Protein AF-H3GSK9-F1 (afdb_monomer_lite)

Radius of gyration: 21.29 Å; chains: 1; bounding box: 67×56×54 Å

Organism: Phytophthora ramorum (NCBI:txid164328)

Secondary structure (DSSP, 8-state):
-HHHHTTHHHHHHHHHHHHHHHHHHHS-GGGGTTTHHHHHHHHHHHHHTT--TT-GGG--HHHHHHHHTTTT-TTS--SSTTT--SS-TT----PPPHHHHHHHHHHHHHHHHHHSHHHHHHHHHHHHHTGGGGG-HHHHHHHHHHHHHHHHHHHHHHTGGGSTT-SHHHHHHHHHHHHHH-GGGGGGHHHHHHHHH--SPTTHHHHHHHHHHHHHHHHTS-S-TTSSSSS----

Foldseek 3Di:
DVLLVVQVVLLVLLLLVVLLLVLLVLDDLVVCVVVNVVLVCLVVVLVVVPDDDPPPVPDALCRVLSVVVPPPDPPDDPDPPQQDDPDDDDDDRDDDDPLVVLLNVLSSQLSCVCSDPVNVVVVLVLLLVQLVLLVPPVSLSVSSSVVSVVSQVCSLVPRQCPGPQNGSVSSSVSSLVCLVVDPSNVVCVVVSVCSVVDSDRRSSVSSSVNSVVSNCVVVVPPDPPPPPPPDDDDD

Sequence (235 aa):
MRWEHNNLASVSVSRNLALAYSFLRWTPLSVYASIVDEVVHLAHRSLLESHPPNEISRLNCFSKFLLDQTGENAGATVSSLFVYGENAPGGAPSTLPRELETLLRVLAEATLWLFSTETRQWMRAFFRQYVGSVLDKQALRACFVLFVRELQDRLNTHVFARSELRSLDNVAEEVIAAVYSNEYFHARRPRVREILRGQSFAGWNAFVAQMRKAYINASMCPVGARRRRGRLEEW

pLDDT: mean 70.62, std 22.6, range [30.41, 95.69]

Structure (mmCIF, N/CA/C/O backbone):
da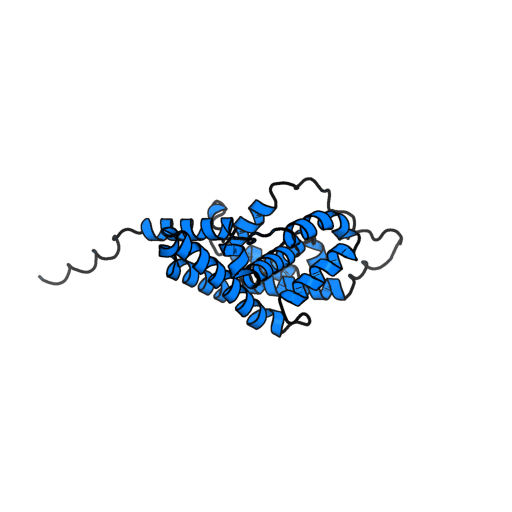ta_AF-H3GSK9-F1
#
_entry.id   AF-H3GSK9-F1
#
loop_
_atom_site.group_PDB
_atom_site.id
_atom_site.type_symbol
_atom_site.label_atom_id
_atom_site.label_alt_id
_atom_site.label_comp_id
_atom_site.label_asym_id
_atom_site.label_entity_id
_atom_site.label_seq_id
_atom_site.pdbx_PDB_ins_code
_atom_site.Cartn_x
_atom_site.Cartn_y
_atom_site.Cartn_z
_atom_site.occupancy
_atom_site.B_iso_or_equiv
_atom_site.auth_seq_id
_atom_site.auth_comp_id
_atom_site.auth_asym_id
_atom_site.auth_atom_id
_atom_site.pdbx_PDB_model_num
ATOM 1 N N . MET A 1 1 ? 3.609 -12.097 17.678 1.00 56.22 1 MET A N 1
ATOM 2 C CA . MET A 1 1 ? 3.652 -13.571 17.631 1.00 56.22 1 MET A CA 1
ATOM 3 C C . MET A 1 1 ? 2.284 -14.196 17.341 1.00 56.22 1 MET A C 1
ATOM 5 O O . MET A 1 1 ? 1.992 -14.280 16.162 1.00 56.22 1 MET A O 1
ATOM 9 N N . ARG A 1 2 ? 1.386 -14.565 18.283 1.00 71.31 2 ARG A N 1
ATOM 10 C CA . ARG A 1 2 ? 0.132 -15.297 17.912 1.00 71.31 2 ARG A CA 1
ATOM 11 C C . ARG A 1 2 ? -0.808 -14.576 16.923 1.00 71.31 2 ARG A C 1
ATOM 13 O O . ARG A 1 2 ? -1.438 -15.224 16.103 1.00 71.31 2 ARG A O 1
ATOM 20 N N . TRP A 1 3 ? -0.902 -13.246 16.971 1.00 82.19 3 TRP A N 1
ATOM 21 C CA . TRP A 1 3 ? -1.825 -12.492 16.105 1.00 82.19 3 TRP A CA 1
ATOM 22 C C . TRP A 1 3 ? -1.436 -12.504 14.616 1.00 82.19 3 TRP A C 1
ATOM 24 O O . TRP A 1 3 ? -2.312 -12.680 13.774 1.00 82.19 3 TRP A O 1
ATOM 34 N N . GLU A 1 4 ? -0.147 -12.363 14.291 1.00 83.44 4 GLU A N 1
ATOM 35 C CA . GLU A 1 4 ? 0.346 -12.443 12.903 1.00 83.44 4 GLU A CA 1
ATOM 36 C C . GLU A 1 4 ? 0.155 -13.852 12.334 1.00 83.44 4 GLU A C 1
ATOM 38 O O . GLU A 1 4 ? -0.319 -14.008 11.213 1.00 83.44 4 GLU A O 1
ATOM 43 N N . HIS A 1 5 ? 0.418 -14.876 13.153 1.00 82.62 5 HIS A N 1
ATOM 44 C CA . HIS A 1 5 ? 0.218 -16.281 12.787 1.00 82.62 5 HIS A CA 1
ATOM 45 C C . HIS A 1 5 ? -1.253 -16.613 12.498 1.00 82.62 5 HIS A C 1
ATOM 47 O O . HIS A 1 5 ? -1.539 -17.437 11.640 1.00 82.62 5 HIS A O 1
ATOM 53 N N . ASN A 1 6 ? -2.197 -15.936 13.155 1.00 86.25 6 ASN A N 1
ATOM 54 C CA . ASN A 1 6 ? -3.627 -16.114 12.891 1.00 86.25 6 ASN A CA 1
ATOM 55 C C . ASN A 1 6 ? -4.122 -15.315 11.668 1.00 86.25 6 ASN A C 1
ATOM 57 O O . ASN A 1 6 ? -5.282 -15.442 11.289 1.00 86.25 6 ASN A O 1
ATOM 61 N N . ASN A 1 7 ? -3.282 -14.463 11.069 1.00 88.38 7 ASN A N 1
ATOM 62 C CA . ASN A 1 7 ? -3.656 -13.554 9.982 1.00 88.38 7 ASN A CA 1
ATOM 63 C C . ASN A 1 7 ? -2.638 -13.578 8.830 1.00 88.38 7 ASN A C 1
ATOM 65 O O . ASN A 1 7 ? -2.391 -12.546 8.204 1.00 88.38 7 ASN A O 1
ATOM 69 N N . LEU A 1 8 ? -2.068 -14.751 8.532 1.00 89.12 8 LEU A N 1
ATOM 70 C CA . LEU A 1 8 ? -1.008 -14.919 7.527 1.00 89.12 8 LEU A CA 1
ATOM 71 C C 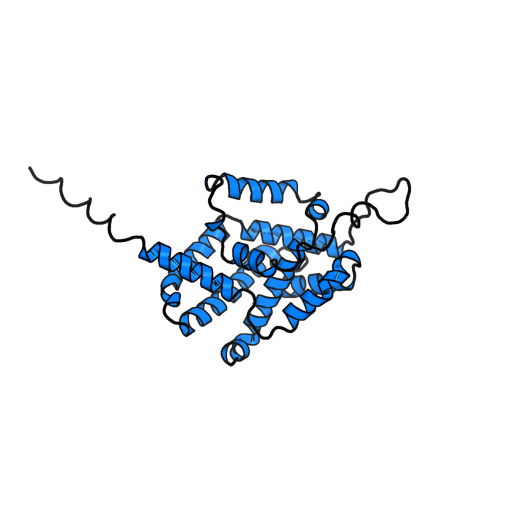. LEU A 1 8 ? -1.368 -14.331 6.157 1.00 89.12 8 LEU A C 1
ATOM 73 O O . LEU A 1 8 ? -0.524 -13.687 5.541 1.00 89.12 8 LEU A O 1
ATOM 77 N N . ALA A 1 9 ? -2.622 -14.474 5.718 1.00 89.88 9 ALA A N 1
ATOM 78 C CA . ALA A 1 9 ? -3.091 -13.872 4.471 1.00 89.88 9 ALA A CA 1
ATOM 79 C C . ALA A 1 9 ? -2.902 -12.346 4.478 1.00 89.88 9 ALA A C 1
ATOM 81 O O . ALA A 1 9 ? -2.262 -11.788 3.597 1.00 89.88 9 ALA A O 1
ATOM 82 N N . SER A 1 10 ? -3.358 -11.662 5.528 1.00 91.31 10 SER A N 1
ATOM 83 C CA . SER A 1 10 ? -3.204 -10.207 5.644 1.00 91.31 10 SER A CA 1
ATOM 84 C C . SER A 1 10 ? -1.754 -9.776 5.860 1.00 91.31 10 SER A C 1
ATOM 86 O O . SER A 1 10 ? -1.377 -8.685 5.436 1.00 91.31 10 SER A O 1
ATOM 88 N N . VAL A 1 11 ? -0.928 -10.618 6.490 1.00 90.31 11 VAL A N 1
ATOM 89 C CA . VAL A 1 11 ? 0.521 -10.386 6.555 1.00 90.31 11 VAL A CA 1
ATOM 90 C C . VAL A 1 11 ? 1.104 -10.392 5.139 1.00 90.31 11 VAL A C 1
ATOM 92 O O . VAL A 1 11 ? 1.793 -9.438 4.781 1.00 90.31 11 VAL A O 1
ATOM 95 N N . SER A 1 12 ? 0.766 -11.387 4.312 1.00 91.62 12 SER A N 1
ATOM 96 C CA . SER A 1 12 ? 1.197 -11.463 2.907 1.00 91.62 12 SER A CA 1
ATOM 97 C C . SER A 1 12 ? 0.786 -10.222 2.118 1.00 91.62 12 SER A C 1
ATOM 99 O O . SER A 1 12 ? 1.621 -9.577 1.494 1.00 91.62 12 SER A O 1
ATOM 101 N N . VAL A 1 13 ? -0.473 -9.805 2.246 1.00 92.56 13 VAL A N 1
ATOM 102 C CA . VAL A 1 13 ? -0.994 -8.602 1.582 1.00 92.56 13 VAL A CA 1
ATOM 103 C C . VAL A 1 13 ? -0.214 -7.356 1.995 1.00 92.56 13 VAL A C 1
ATOM 105 O O . VAL A 1 13 ? 0.189 -6.560 1.147 1.00 92.56 13 VAL A O 1
ATOM 108 N N . SER A 1 14 ? 0.066 -7.198 3.292 1.00 91.19 14 SER A N 1
ATOM 109 C CA . SER A 1 14 ? 0.862 -6.066 3.776 1.00 91.19 14 SER A CA 1
ATOM 110 C C . SER A 1 14 ? 2.285 -6.061 3.202 1.00 91.19 14 SER A C 1
ATOM 112 O O . SER A 1 14 ? 2.814 -4.992 2.896 1.00 91.19 14 SER A O 1
ATOM 114 N N . ARG A 1 15 ? 2.892 -7.239 2.992 1.00 92.00 15 ARG A N 1
ATOM 115 C CA . ARG A 1 15 ? 4.210 -7.370 2.354 1.00 92.00 15 ARG A CA 1
ATOM 116 C C . ARG A 1 15 ? 4.153 -7.032 0.870 1.00 92.00 15 ARG A C 1
ATOM 118 O O . ARG A 1 15 ? 5.016 -6.297 0.406 1.00 92.00 15 ARG A O 1
ATOM 125 N N . ASN A 1 16 ? 3.127 -7.485 0.155 1.00 93.81 16 ASN A N 1
ATOM 126 C CA . ASN A 1 16 ? 2.957 -7.196 -1.270 1.00 93.81 16 ASN A CA 1
ATOM 127 C C . ASN A 1 16 ? 2.775 -5.689 -1.508 1.00 93.81 16 ASN A C 1
ATOM 129 O O . ASN A 1 16 ? 3.440 -5.112 -2.368 1.00 93.81 16 ASN A O 1
ATOM 133 N N . LEU A 1 17 ? 1.991 -5.014 -0.656 1.00 89.69 17 LEU A N 1
ATOM 134 C CA . LEU A 1 17 ? 1.906 -3.548 -0.640 1.00 89.69 17 LEU A CA 1
ATOM 135 C C . LEU A 1 17 ? 3.269 -2.890 -0.368 1.00 89.69 17 LEU A C 1
ATOM 137 O O . LEU A 1 17 ? 3.620 -1.897 -1.007 1.00 89.69 17 LEU A O 1
ATOM 141 N N . ALA A 1 18 ? 4.051 -3.432 0.571 1.00 87.75 18 ALA A N 1
ATOM 142 C CA . ALA A 1 18 ? 5.373 -2.904 0.898 1.00 87.75 18 ALA A CA 1
ATOM 143 C C . ALA A 1 18 ? 6.389 -3.092 -0.242 1.00 87.75 18 ALA A C 1
ATOM 145 O O . ALA A 1 18 ? 7.200 -2.193 -0.472 1.00 87.75 18 ALA A O 1
ATOM 146 N N . LEU A 1 19 ? 6.338 -4.215 -0.967 1.00 90.56 19 LEU A N 1
ATOM 147 C CA . LEU A 1 19 ? 7.172 -4.479 -2.143 1.00 90.56 19 LEU A CA 1
ATOM 148 C C . LEU A 1 19 ? 6.853 -3.507 -3.278 1.00 90.56 19 LEU A C 1
ATOM 150 O O . LEU A 1 19 ? 7.752 -2.792 -3.719 1.00 90.56 19 LEU A O 1
ATOM 154 N N . ALA A 1 20 ? 5.579 -3.423 -3.677 1.00 87.69 20 ALA A N 1
ATOM 155 C CA . ALA A 1 20 ? 5.102 -2.506 -4.712 1.00 87.69 20 ALA A CA 1
ATOM 156 C C . ALA A 1 20 ? 5.547 -1.064 -4.436 1.00 87.69 20 ALA A C 1
ATOM 158 O O . ALA A 1 20 ? 6.083 -0.373 -5.303 1.00 87.69 20 ALA A O 1
ATOM 159 N N . TYR A 1 21 ? 5.409 -0.626 -3.185 1.00 76.56 21 TYR A N 1
ATOM 160 C CA . TYR A 1 21 ? 5.832 0.709 -2.807 1.00 76.56 21 TYR A CA 1
ATOM 161 C C . TYR A 1 21 ? 7.354 0.900 -2.788 1.00 76.56 21 TYR A C 1
ATOM 163 O O . TYR A 1 21 ? 7.867 1.925 -3.242 1.00 76.56 21 TYR A O 1
ATOM 171 N N . SER A 1 22 ? 8.096 -0.054 -2.224 1.00 82.06 22 SER A N 1
ATOM 172 C CA . SER A 1 22 ? 9.556 0.055 -2.155 1.00 82.06 22 SER A CA 1
ATOM 173 C C . SER A 1 22 ? 10.151 0.136 -3.559 1.00 82.06 22 SER A C 1
ATOM 175 O O . SER A 1 22 ? 11.050 0.939 -3.799 1.00 82.06 22 SER A O 1
ATOM 177 N N . PHE A 1 23 ? 9.577 -0.615 -4.500 1.00 83.69 23 PHE A N 1
ATOM 178 C CA . PHE A 1 23 ? 9.946 -0.584 -5.908 1.00 83.69 23 PHE A CA 1
ATOM 179 C C . PHE A 1 23 ? 9.682 0.771 -6.578 1.00 83.69 23 PHE A C 1
ATOM 181 O O . PHE A 1 23 ? 10.574 1.304 -7.244 1.00 83.69 23 PHE A O 1
ATOM 188 N N . LEU A 1 24 ? 8.513 1.379 -6.328 1.00 75.50 24 LEU A N 1
ATOM 189 C CA . LEU A 1 24 ? 8.196 2.733 -6.801 1.00 75.50 24 LEU A CA 1
ATOM 190 C C . LEU A 1 24 ? 9.281 3.748 -6.411 1.00 75.50 24 LEU A C 1
ATOM 192 O O . LEU A 1 24 ? 9.636 4.611 -7.210 1.00 75.50 24 LEU A O 1
ATOM 196 N N . ARG A 1 25 ? 9.833 3.625 -5.196 1.00 69.38 25 ARG A N 1
ATOM 197 C CA . ARG A 1 25 ? 10.896 4.504 -4.685 1.00 69.38 25 ARG A CA 1
ATOM 198 C C . A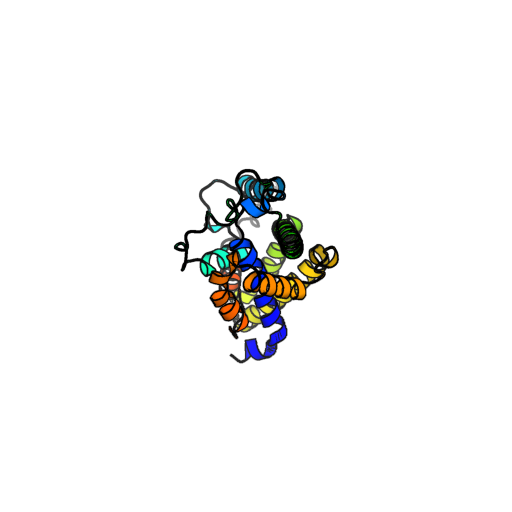RG A 1 25 ? 12.288 4.211 -5.223 1.00 69.38 25 ARG A C 1
ATOM 200 O O . ARG A 1 25 ? 13.116 5.116 -5.255 1.00 69.38 25 ARG A O 1
ATOM 207 N N . TRP A 1 26 ? 12.587 2.960 -5.554 1.00 74.00 26 TRP A N 1
ATOM 208 C CA . TRP A 1 26 ? 13.889 2.606 -6.124 1.00 74.00 26 TRP A CA 1
ATOM 209 C C . TRP A 1 26 ? 14.006 3.026 -7.580 1.00 74.00 26 TRP A C 1
ATOM 211 O O . TRP A 1 26 ? 15.120 3.204 -8.059 1.00 74.00 26 TRP A O 1
ATOM 221 N N . THR A 1 27 ? 12.877 3.179 -8.264 1.00 66.00 27 THR A N 1
ATOM 222 C CA . THR A 1 27 ? 12.852 3.600 -9.658 1.00 66.00 27 THR A CA 1
ATOM 223 C C . THR A 1 27 ? 13.004 5.126 -9.743 1.00 66.00 27 THR A C 1
ATOM 225 O O . THR A 1 27 ? 12.223 5.844 -9.113 1.00 66.00 27 THR A O 1
ATOM 228 N N . PRO A 1 28 ? 13.981 5.661 -10.499 1.00 58.41 28 PRO A N 1
ATOM 229 C CA . PRO A 1 28 ? 14.153 7.101 -10.668 1.00 58.41 28 PRO A CA 1
ATOM 230 C C . PRO A 1 28 ? 12.938 7.729 -11.340 1.00 58.41 28 PRO A C 1
ATOM 232 O O . PRO A 1 28 ? 12.427 7.178 -12.311 1.00 58.41 28 PRO A O 1
ATOM 235 N N . LEU A 1 29 ? 12.548 8.931 -10.905 1.00 51.53 29 LEU A N 1
ATOM 236 C CA . LEU A 1 29 ? 11.483 9.716 -11.546 1.00 51.53 29 LEU A CA 1
ATOM 237 C C . LEU A 1 29 ? 11.730 9.917 -13.052 1.00 51.53 29 LEU A C 1
ATOM 239 O O . LEU A 1 29 ? 10.783 9.919 -13.820 1.00 51.53 29 LEU A O 1
ATOM 243 N N . SER A 1 30 ? 12.987 9.991 -13.499 1.00 42.84 30 SER A N 1
ATOM 244 C CA . SER A 1 30 ? 13.345 10.097 -14.922 1.00 42.84 30 SER A CA 1
ATOM 245 C C . SER A 1 30 ? 12.972 8.871 -15.766 1.00 42.84 30 SER A C 1
ATOM 247 O O . SER A 1 30 ? 12.789 9.001 -16.968 1.00 42.84 30 SER A O 1
ATOM 249 N N . VAL A 1 31 ? 12.807 7.693 -15.163 1.00 50.12 31 VAL A N 1
ATOM 250 C CA . VAL A 1 31 ? 12.324 6.481 -15.853 1.00 50.12 31 VAL A CA 1
ATOM 251 C C . VAL A 1 31 ? 10.811 6.537 -16.052 1.00 50.12 31 VAL A C 1
ATOM 253 O O . VAL A 1 31 ? 10.279 5.998 -17.016 1.00 50.12 31 VAL A O 1
ATOM 256 N N . TYR A 1 32 ? 10.120 7.274 -15.184 1.00 46.78 32 TYR A N 1
ATOM 257 C CA . TYR A 1 32 ? 8.724 7.621 -15.379 1.00 46.78 32 TYR A CA 1
ATOM 258 C C . TYR A 1 32 ? 8.562 8.776 -16.377 1.00 46.78 32 TYR A C 1
ATOM 260 O O . TYR A 1 32 ? 7.434 9.188 -16.565 1.00 46.78 32 TYR A O 1
ATOM 268 N N . ALA A 1 33 ? 9.612 9.335 -17.007 1.00 40.47 33 ALA A N 1
ATOM 269 C CA . ALA A 1 33 ? 9.534 10.582 -17.790 1.00 40.47 33 ALA A CA 1
ATOM 270 C C . ALA A 1 33 ? 8.460 10.593 -18.898 1.00 40.47 33 ALA A C 1
ATOM 272 O O . ALA A 1 33 ? 7.910 11.648 -19.186 1.00 40.47 33 ALA A O 1
ATOM 273 N N . SER A 1 34 ? 8.095 9.439 -19.467 1.00 42.94 34 SER A N 1
ATOM 274 C CA . SER A 1 34 ? 6.973 9.329 -20.419 1.00 42.94 34 SER A CA 1
ATOM 275 C C . SER A 1 34 ? 5.575 9.364 -19.765 1.00 42.94 34 SER A C 1
ATOM 277 O O . SER A 1 34 ? 4.577 9.514 -20.460 1.00 42.94 34 SER A O 1
ATOM 279 N N . ILE A 1 35 ? 5.509 9.229 -18.437 1.00 44.66 35 ILE A N 1
ATOM 280 C CA . ILE A 1 35 ? 4.331 9.140 -17.546 1.00 44.66 35 ILE A CA 1
ATOM 281 C C . ILE A 1 35 ? 4.345 10.287 -16.483 1.00 44.66 35 ILE A C 1
ATOM 283 O O . ILE A 1 35 ? 3.384 10.497 -15.743 1.00 44.66 35 ILE A O 1
ATOM 287 N N . VAL A 1 36 ? 5.444 11.052 -16.387 1.00 45.06 36 VAL A N 1
ATOM 288 C CA . VAL A 1 36 ? 5.794 11.986 -15.291 1.00 45.06 36 VAL A CA 1
ATOM 289 C C . VAL A 1 36 ? 5.015 13.273 -15.296 1.00 45.06 36 VAL A C 1
ATOM 291 O O . VAL A 1 36 ? 4.729 13.767 -14.205 1.00 45.06 36 VAL A O 1
ATOM 294 N N . ASP A 1 37 ? 4.660 13.804 -16.463 1.00 41.59 37 ASP A N 1
ATOM 295 C CA . ASP A 1 37 ? 3.952 15.080 -16.505 1.00 41.59 37 ASP A CA 1
ATOM 296 C C . ASP A 1 37 ? 2.643 14.981 -15.712 1.00 41.59 37 ASP A C 1
ATOM 298 O O . ASP A 1 37 ? 2.357 15.842 -14.886 1.00 41.59 37 ASP A O 1
ATOM 302 N N . GLU A 1 38 ? 1.913 13.868 -15.792 1.00 42.72 38 GLU A N 1
ATOM 303 C CA . GLU A 1 38 ? 0.685 13.691 -15.011 1.00 42.72 38 GLU A CA 1
ATOM 304 C C . GLU A 1 38 ? 0.944 13.425 -13.519 1.00 42.72 38 GLU A C 1
ATOM 306 O O . GLU A 1 38 ? 0.294 14.035 -12.668 1.00 42.72 38 GLU A O 1
ATOM 311 N N . VAL A 1 39 ? 1.909 12.568 -13.164 1.00 44.72 39 VAL A N 1
ATOM 312 C CA . VAL A 1 39 ? 2.161 12.182 -11.759 1.00 44.72 39 VAL A CA 1
ATOM 313 C C . VAL A 1 39 ? 2.809 13.315 -10.958 1.00 44.72 39 VAL A C 1
ATOM 315 O O . VAL A 1 39 ? 2.423 13.558 -9.810 1.00 44.72 39 VAL A O 1
ATOM 318 N N . VAL A 1 40 ? 3.759 14.044 -11.550 1.00 46.59 40 VAL A N 1
ATOM 319 C CA . VAL A 1 40 ? 4.407 15.199 -10.916 1.00 46.59 40 VAL A CA 1
ATOM 320 C C . VAL A 1 40 ? 3.440 16.374 -10.845 1.00 46.59 40 VAL A C 1
ATOM 322 O O . VAL A 1 40 ? 3.348 16.983 -9.778 1.00 46.59 40 VAL A O 1
ATOM 325 N N . HIS A 1 41 ? 2.633 16.646 -11.880 1.00 40.28 41 HIS A N 1
ATOM 326 C CA . HIS A 1 41 ? 1.606 17.683 -11.777 1.00 40.28 41 HIS A CA 1
ATOM 327 C C . HIS A 1 41 ? 0.516 17.337 -10.752 1.00 40.28 41 HIS A C 1
ATOM 329 O O . HIS A 1 41 ? 0.114 18.229 -10.010 1.00 40.28 41 HIS A O 1
ATOM 335 N N . LEU A 1 42 ? 0.079 16.079 -10.603 1.00 39.97 42 LEU A N 1
ATOM 336 C CA . LEU A 1 42 ? -0.920 15.690 -9.591 1.00 39.97 42 LEU A CA 1
ATOM 337 C C . LEU A 1 42 ? -0.367 15.659 -8.161 1.00 39.97 42 LEU A C 1
ATOM 339 O O . LEU A 1 42 ? -1.042 16.123 -7.234 1.00 39.97 42 LEU A O 1
ATOM 343 N N . ALA A 1 43 ? 0.859 15.171 -7.957 1.00 44.47 43 ALA A N 1
ATOM 344 C CA . ALA A 1 43 ? 1.513 15.227 -6.652 1.00 44.47 43 ALA A CA 1
ATOM 345 C C . ALA A 1 43 ? 1.759 16.686 -6.238 1.00 44.47 43 ALA A C 1
ATOM 347 O O . ALA A 1 43 ? 1.390 17.075 -5.128 1.00 44.47 43 ALA A O 1
ATOM 348 N N . HIS A 1 44 ? 2.284 17.510 -7.151 1.00 40.47 44 HIS A N 1
ATOM 349 C CA . HIS A 1 44 ? 2.582 18.916 -6.901 1.00 40.47 44 HIS A CA 1
ATOM 350 C C . HIS A 1 44 ? 1.313 19.759 -6.703 1.00 40.47 44 HIS A C 1
ATOM 352 O O . HIS A 1 44 ? 1.264 20.564 -5.772 1.00 40.47 44 HIS A O 1
ATOM 358 N N . ARG A 1 45 ? 0.258 19.523 -7.496 1.00 35.47 45 ARG A N 1
ATOM 359 C CA . ARG A 1 45 ? -1.038 20.208 -7.383 1.00 35.47 45 ARG A CA 1
ATOM 360 C C . ARG A 1 45 ? -1.810 19.793 -6.134 1.00 35.47 45 ARG A C 1
ATOM 362 O O . ARG A 1 45 ? -2.338 20.663 -5.456 1.00 35.47 45 ARG A O 1
ATOM 369 N N . SER A 1 46 ? -1.822 18.512 -5.751 1.00 43.56 46 SER A N 1
ATOM 370 C CA . SER A 1 46 ? -2.508 18.096 -4.514 1.00 43.56 46 SER A CA 1
ATOM 371 C C . SER A 1 46 ? -1.772 18.537 -3.238 1.00 43.56 46 SER A C 1
ATOM 373 O O . SER A 1 46 ? -2.423 18.792 -2.220 1.00 43.56 46 SER A O 1
ATOM 375 N N . LEU A 1 47 ? -0.439 18.679 -3.295 1.00 40.09 47 LEU A N 1
ATOM 376 C CA . LEU A 1 47 ? 0.375 19.267 -2.225 1.00 40.09 47 LEU A CA 1
ATOM 377 C C . LEU A 1 47 ? 0.176 20.789 -2.121 1.00 40.09 47 LEU A C 1
ATOM 379 O O . LEU A 1 47 ? 0.049 21.290 -1.009 1.00 40.09 47 LEU A O 1
ATOM 383 N N . LEU A 1 48 ? 0.088 21.514 -3.244 1.00 35.47 48 LEU A N 1
ATOM 384 C CA . LEU A 1 48 ? -0.086 22.975 -3.260 1.00 35.47 48 LEU A CA 1
ATOM 385 C C . LEU A 1 48 ? -1.528 23.436 -3.007 1.00 35.47 48 LEU A C 1
ATOM 387 O O . LEU A 1 48 ? -1.740 24.389 -2.261 1.00 35.47 48 LEU A O 1
ATOM 391 N N . GLU A 1 49 ? -2.536 22.758 -3.562 1.00 38.69 49 GLU A N 1
ATOM 392 C CA . GLU A 1 49 ? -3.949 23.120 -3.357 1.00 38.69 49 GLU A CA 1
ATOM 393 C C . GLU A 1 49 ? -4.440 22.784 -1.934 1.00 38.69 49 GLU A C 1
ATOM 395 O O . GLU A 1 49 ? -5.573 23.101 -1.574 1.00 38.69 49 GLU A O 1
ATOM 400 N N . SER A 1 50 ? -3.603 22.160 -1.090 1.00 36.88 50 SER A N 1
ATOM 401 C CA . SER A 1 50 ? -3.990 21.746 0.259 1.00 36.88 50 SER A CA 1
ATOM 402 C C . SER A 1 50 ? -3.056 22.173 1.397 1.00 36.88 50 SER A C 1
ATOM 404 O O . SER A 1 50 ? -2.978 21.417 2.363 1.00 36.88 50 SER A O 1
ATOM 406 N N . HIS A 1 51 ? -2.539 23.416 1.376 1.00 34.94 51 HIS A N 1
ATOM 407 C CA . HIS A 1 51 ? -2.117 24.269 2.527 1.00 34.94 51 HIS A CA 1
ATOM 408 C C . HIS A 1 51 ? -0.651 24.774 2.470 1.00 34.94 51 HIS A C 1
ATOM 410 O O . HIS A 1 51 ? 0.189 24.141 1.836 1.00 34.94 51 HIS A O 1
ATOM 416 N N . PRO A 1 52 ? -0.337 25.919 3.126 1.00 36.72 52 PRO A N 1
ATOM 417 C CA . PRO A 1 52 ? 0.980 26.574 3.107 1.00 36.72 52 PRO A CA 1
ATOM 418 C C . PRO A 1 52 ? 2.175 25.684 3.515 1.00 36.72 52 PRO A C 1
ATOM 420 O O . PRO A 1 52 ? 2.006 24.702 4.241 1.00 36.72 52 PRO A O 1
ATOM 423 N N . PRO A 1 53 ? 3.405 26.073 3.115 1.00 37.59 53 PRO A N 1
ATOM 424 C CA . PRO A 1 53 ? 4.604 25.223 3.024 1.00 37.59 53 PRO A CA 1
ATOM 425 C C . PRO A 1 53 ? 5.202 24.685 4.341 1.00 37.59 53 PRO A C 1
ATOM 427 O O . PRO A 1 53 ? 6.270 24.083 4.309 1.00 37.59 53 PRO A O 1
ATOM 430 N N . ASN A 1 54 ? 4.542 24.846 5.493 1.00 35.69 54 ASN A N 1
ATOM 431 C CA . ASN A 1 54 ? 5.132 24.557 6.810 1.00 35.69 54 ASN A CA 1
ATOM 432 C C . ASN A 1 54 ? 4.593 23.315 7.544 1.00 35.69 54 ASN A C 1
ATOM 434 O O . ASN A 1 54 ? 4.926 23.103 8.707 1.00 35.69 54 ASN A O 1
ATOM 438 N N . GLU A 1 55 ? 3.800 22.449 6.905 1.00 42.25 55 GLU A N 1
ATOM 439 C CA . GLU A 1 55 ? 3.223 21.276 7.584 1.00 42.25 55 GLU A CA 1
ATOM 440 C C . GLU A 1 55 ? 3.520 19.937 6.886 1.00 42.25 55 GLU A C 1
ATOM 442 O O . GLU A 1 55 ? 2.626 19.190 6.486 1.00 42.25 55 GLU A O 1
ATOM 447 N N . ILE A 1 56 ? 4.801 19.544 6.886 1.00 42.44 56 ILE A N 1
ATOM 448 C CA . ILE A 1 56 ? 5.262 18.148 6.675 1.00 42.44 56 ILE A CA 1
ATOM 449 C C . ILE A 1 56 ? 4.546 17.168 7.640 1.00 42.44 56 ILE A C 1
ATOM 451 O O . ILE A 1 56 ? 4.425 15.967 7.390 1.00 42.44 56 ILE A O 1
ATOM 455 N N . SER A 1 57 ? 3.972 17.687 8.729 1.00 39.47 57 SER A N 1
ATOM 456 C CA . SER A 1 57 ? 3.163 16.959 9.704 1.00 39.47 57 SER A CA 1
ATOM 457 C C . SER A 1 57 ? 1.849 16.379 9.150 1.00 39.47 57 SER A C 1
ATOM 459 O O . SER A 1 57 ? 1.239 15.568 9.852 1.00 39.47 57 SER A O 1
ATOM 461 N N . ARG A 1 58 ? 1.390 16.729 7.931 1.00 41.75 58 ARG A N 1
ATOM 462 C CA . ARG A 1 58 ? 0.092 16.307 7.341 1.00 41.75 58 ARG A CA 1
ATOM 463 C C . ARG A 1 58 ? 0.106 15.083 6.417 1.00 41.75 58 ARG A C 1
ATOM 465 O O . ARG A 1 58 ? -0.964 14.678 5.965 1.00 41.75 58 ARG A O 1
ATOM 472 N N . LEU A 1 59 ? 1.257 14.460 6.192 1.00 46.28 59 LEU A N 1
ATOM 473 C CA . LEU A 1 59 ? 1.369 13.219 5.419 1.00 46.28 59 LEU A CA 1
ATOM 474 C C . LEU A 1 59 ? 0.457 12.105 5.988 1.00 46.28 59 LEU A C 1
ATOM 476 O O . LEU A 1 59 ? 0.340 11.954 7.209 1.00 46.28 59 LEU A O 1
ATOM 480 N N . ASN A 1 60 ? -0.215 11.341 5.113 1.00 49.75 60 ASN A N 1
ATOM 481 C CA . ASN A 1 60 ? -1.034 10.189 5.523 1.00 49.75 60 ASN A CA 1
ATOM 482 C C . ASN A 1 60 ? -0.134 9.048 6.087 1.00 49.75 60 ASN A C 1
ATOM 484 O O . ASN A 1 60 ? 1.091 9.128 6.001 1.00 49.75 60 ASN A O 1
ATOM 488 N N . CYS A 1 61 ? -0.690 7.993 6.707 1.00 41.41 61 CYS A N 1
ATOM 489 C CA . CYS A 1 61 ? 0.106 6.967 7.425 1.00 41.41 61 CYS A CA 1
ATOM 490 C C . CYS A 1 61 ? 0.963 6.221 6.469 1.00 41.41 61 CYS A C 1
ATOM 492 O O . CYS A 1 61 ? 2.040 5.827 6.872 1.00 41.41 61 CYS A O 1
ATOM 494 N N . PHE A 1 62 ? 0.485 6.034 5.246 1.00 45.34 62 PHE A N 1
ATOM 495 C CA . PHE A 1 62 ? 1.313 5.499 4.205 1.00 45.34 62 PHE A CA 1
ATOM 496 C C . PHE A 1 62 ? 2.452 6.486 4.030 1.00 45.34 62 PHE A C 1
ATOM 498 O O . PHE A 1 62 ? 3.535 6.201 4.486 1.00 45.34 62 PHE A O 1
ATOM 505 N N . SER A 1 63 ? 2.255 7.708 3.564 1.00 43.56 63 SER A N 1
ATOM 506 C CA . SER A 1 63 ? 3.349 8.663 3.344 1.00 43.56 63 SER A CA 1
ATOM 507 C C . SER A 1 63 ? 4.366 8.787 4.503 1.00 43.56 63 SER A C 1
ATOM 509 O O . SER A 1 63 ? 5.557 8.923 4.240 1.00 43.56 63 SER A O 1
ATOM 511 N N . LYS A 1 64 ? 3.939 8.655 5.769 1.00 43.94 64 LYS A N 1
ATOM 512 C CA . LYS A 1 64 ? 4.831 8.587 6.942 1.00 43.94 64 LYS A CA 1
ATOM 513 C C . LYS A 1 64 ? 5.504 7.212 7.165 1.00 43.94 64 LYS A C 1
ATOM 515 O O . LYS A 1 64 ? 6.707 7.180 7.392 1.00 43.94 64 LYS A O 1
ATOM 520 N N . PHE A 1 65 ? 4.779 6.093 7.019 1.00 44.94 65 PHE A N 1
ATOM 521 C CA . PHE A 1 65 ? 5.317 4.716 6.917 1.00 44.94 65 PHE A CA 1
ATOM 522 C C . PHE A 1 65 ? 6.462 4.654 5.915 1.00 44.94 65 PHE A C 1
ATOM 524 O O . PHE A 1 65 ? 7.493 4.033 6.145 1.00 44.94 65 PHE A O 1
ATOM 531 N N . LEU A 1 66 ? 6.244 5.327 4.795 1.00 41.66 66 LEU A N 1
ATOM 532 C CA . LEU A 1 66 ? 7.096 5.293 3.635 1.00 41.66 66 LEU A CA 1
ATOM 533 C C . LEU A 1 66 ? 8.418 6.024 3.889 1.00 41.66 66 LEU A C 1
ATOM 535 O O . LEU A 1 66 ? 9.452 5.551 3.432 1.00 41.66 66 LEU A O 1
ATOM 539 N N . LEU A 1 67 ? 8.405 7.120 4.657 1.00 43.22 67 LEU A N 1
ATOM 540 C CA . LEU A 1 67 ? 9.605 7.863 5.061 1.00 43.22 67 LEU A CA 1
ATOM 541 C C . LEU A 1 67 ? 10.401 7.154 6.169 1.00 43.22 67 LEU A C 1
ATOM 543 O O . LEU A 1 67 ? 11.627 7.084 6.079 1.00 43.22 67 LEU A O 1
ATOM 547 N N . ASP A 1 68 ? 9.723 6.558 7.154 1.00 43.81 68 ASP A N 1
ATOM 548 C CA . ASP A 1 68 ? 10.385 5.833 8.251 1.00 43.81 68 ASP A CA 1
ATOM 549 C C . ASP A 1 68 ? 11.140 4.587 7.749 1.00 43.81 68 ASP A C 1
ATOM 551 O O . ASP A 1 68 ? 12.212 4.266 8.251 1.00 43.81 68 ASP A O 1
ATOM 555 N N . GLN A 1 69 ? 10.649 3.917 6.698 1.00 43.00 69 GLN A N 1
ATOM 556 C CA . GLN A 1 69 ? 11.326 2.766 6.071 1.00 43.00 69 GLN A CA 1
ATOM 557 C C . GLN A 1 69 ? 12.548 3.144 5.209 1.00 43.00 69 GLN A C 1
ATOM 559 O O . GLN A 1 69 ? 13.154 2.264 4.592 1.00 43.00 69 GLN A O 1
ATOM 564 N N . THR A 1 70 ? 12.893 4.435 5.139 1.00 46.59 70 THR A N 1
ATOM 565 C CA . THR A 1 70 ? 13.983 4.976 4.308 1.00 46.59 70 THR A CA 1
ATOM 566 C C . THR A 1 70 ? 15.044 5.767 5.065 1.00 46.59 70 THR A C 1
ATOM 568 O O . THR A 1 70 ? 16.027 6.172 4.449 1.00 46.59 70 THR A O 1
ATOM 571 N N . GLY A 1 71 ? 14.900 5.949 6.380 1.00 36.88 71 GLY A N 1
ATOM 572 C CA . GLY A 1 71 ? 15.852 6.717 7.192 1.00 36.88 71 GLY A CA 1
ATOM 573 C C . GLY A 1 71 ? 17.277 6.151 7.255 1.00 36.88 71 GLY A C 1
ATOM 574 O O . GLY A 1 71 ? 18.160 6.836 7.754 1.00 36.88 71 GLY A O 1
ATOM 575 N N . GLU A 1 72 ? 17.529 4.944 6.738 1.00 40.62 72 GLU A N 1
ATOM 576 C CA . GLU A 1 72 ? 18.828 4.277 6.894 1.00 40.62 72 GLU A CA 1
ATOM 577 C C . GLU A 1 72 ? 19.757 4.302 5.673 1.00 40.62 72 GLU A C 1
ATOM 579 O O . GLU A 1 72 ? 20.916 3.957 5.842 1.00 40.62 72 GLU A O 1
ATOM 584 N N . ASN A 1 73 ? 19.348 4.705 4.459 1.00 38.75 73 ASN A N 1
ATOM 585 C CA . ASN A 1 73 ? 20.234 4.544 3.285 1.00 38.75 73 ASN A CA 1
ATOM 586 C C . ASN A 1 73 ? 20.055 5.594 2.172 1.00 38.75 73 ASN A C 1
ATOM 588 O O . ASN A 1 73 ? 19.873 5.259 1.001 1.00 38.75 73 ASN A O 1
ATOM 592 N N . ALA A 1 74 ? 20.202 6.875 2.516 1.00 37.69 74 ALA A N 1
ATOM 593 C CA . ALA A 1 74 ? 20.410 7.959 1.545 1.00 37.69 74 ALA A CA 1
ATOM 594 C C . ALA A 1 74 ? 21.828 7.965 0.912 1.00 37.69 74 ALA A C 1
ATOM 596 O O . ALA A 1 74 ? 22.209 8.937 0.270 1.00 37.69 74 ALA A O 1
ATOM 597 N N . GLY A 1 75 ? 22.624 6.904 1.103 1.00 32.50 75 GLY A N 1
ATOM 598 C CA . GLY A 1 75 ? 24.041 6.847 0.720 1.00 32.50 75 GLY A CA 1
ATOM 599 C C . GLY A 1 75 ? 24.380 6.057 -0.547 1.00 32.50 75 GLY A C 1
ATOM 600 O O . GLY A 1 75 ? 25.555 5.937 -0.870 1.00 32.50 75 GLY A O 1
ATOM 601 N N . ALA A 1 76 ? 23.406 5.495 -1.269 1.00 38.16 76 ALA A N 1
ATOM 602 C CA . ALA A 1 76 ? 23.700 4.840 -2.544 1.00 38.16 76 ALA A CA 1
ATOM 603 C C . ALA A 1 76 ? 23.565 5.864 -3.676 1.00 38.16 76 ALA A C 1
ATOM 605 O O . ALA A 1 76 ? 22.468 6.333 -3.965 1.00 38.16 76 ALA A O 1
ATOM 606 N N . THR A 1 77 ? 24.686 6.221 -4.288 1.00 38.03 77 THR A N 1
ATOM 607 C CA . THR A 1 77 ? 24.822 7.083 -5.464 1.00 38.03 77 THR A CA 1
ATOM 608 C C . THR A 1 77 ? 24.028 6.488 -6.633 1.00 38.03 77 THR A C 1
ATOM 610 O O . THR A 1 77 ? 24.478 5.566 -7.305 1.00 38.03 77 THR A O 1
ATOM 613 N N . VAL A 1 78 ? 22.808 6.978 -6.857 1.00 44.34 78 VAL A N 1
ATOM 614 C CA . VAL A 1 78 ? 21.908 6.521 -7.925 1.00 44.34 78 VAL A CA 1
ATOM 615 C C . VAL A 1 78 ? 21.705 7.673 -8.901 1.00 44.34 78 VAL A C 1
ATOM 617 O O . VAL A 1 78 ? 20.835 8.505 -8.672 1.00 44.34 78 VAL A O 1
ATOM 620 N N . SER A 1 79 ? 22.505 7.746 -9.970 1.00 34.53 79 SER A N 1
ATOM 621 C CA . SER A 1 79 ? 22.219 8.701 -11.058 1.00 34.53 79 SER A CA 1
ATOM 622 C C . SER A 1 79 ? 22.746 8.356 -12.458 1.00 34.53 79 SER A C 1
ATOM 624 O O . SER A 1 79 ? 22.360 9.043 -13.394 1.00 34.53 79 SER A O 1
ATOM 626 N N . SER A 1 80 ? 23.567 7.322 -12.678 1.00 32.25 80 SER A N 1
ATOM 627 C CA . SER A 1 80 ? 24.200 7.134 -14.003 1.00 32.25 80 SER A CA 1
ATOM 628 C C . SER A 1 80 ? 23.677 5.976 -14.864 1.00 32.25 80 SER A C 1
ATOM 630 O O . SER A 1 80 ? 23.823 6.047 -16.079 1.00 32.25 80 SER A O 1
ATOM 632 N N . LEU A 1 81 ? 23.026 4.947 -14.307 1.00 39.72 81 LEU A N 1
ATOM 633 C CA . LEU A 1 81 ? 22.778 3.709 -15.073 1.00 39.72 81 LEU A CA 1
ATOM 634 C C . LEU A 1 81 ? 21.619 3.774 -16.091 1.00 39.72 81 LEU A C 1
ATOM 636 O O . LEU A 1 81 ? 21.589 2.984 -17.023 1.00 39.72 81 LEU A O 1
ATOM 640 N N . PHE A 1 82 ? 20.658 4.691 -15.928 1.00 39.34 82 PHE A N 1
ATOM 641 C CA . PHE A 1 82 ? 19.523 4.819 -16.863 1.00 39.34 82 PHE A CA 1
ATOM 642 C C . PHE A 1 82 ? 19.764 5.821 -18.000 1.00 39.34 82 PHE A C 1
ATOM 644 O O . PHE A 1 82 ? 18.979 5.863 -18.941 1.00 39.34 82 PHE A O 1
ATOM 651 N N . VAL A 1 83 ? 20.813 6.646 -17.909 1.00 40.19 83 VAL A N 1
ATOM 652 C CA . VAL A 1 83 ? 21.089 7.724 -18.880 1.00 40.19 83 VAL A CA 1
ATOM 653 C C . VAL A 1 83 ? 22.211 7.346 -19.847 1.00 40.19 83 VAL A C 1
ATOM 655 O O . VAL A 1 83 ? 22.224 7.819 -20.978 1.00 40.19 83 VAL A O 1
ATOM 658 N N . TYR A 1 84 ? 23.107 6.446 -19.448 1.00 35.25 84 TYR A N 1
ATOM 659 C CA . TYR A 1 84 ? 24.137 5.909 -20.326 1.00 35.25 84 TYR A CA 1
ATOM 660 C C . TYR A 1 84 ? 24.072 4.390 -20.280 1.00 35.25 84 TYR A C 1
ATOM 662 O O . TYR A 1 84 ? 24.631 3.765 -19.384 1.00 35.25 84 TYR A O 1
ATOM 670 N N . GLY A 1 85 ? 23.383 3.800 -21.259 1.00 34.16 85 GLY A N 1
ATOM 671 C CA . GLY A 1 85 ? 23.682 2.425 -21.631 1.00 34.16 85 GLY A CA 1
ATOM 672 C C . GLY A 1 85 ? 25.172 2.362 -21.953 1.00 34.16 85 GLY A C 1
ATOM 673 O O . GLY A 1 85 ? 25.655 3.118 -22.800 1.00 34.16 85 GLY A O 1
ATOM 674 N N . GLU A 1 86 ? 25.913 1.531 -21.226 1.00 37.72 86 GLU A N 1
ATOM 675 C CA . GLU A 1 86 ? 27.303 1.253 -21.557 1.00 37.72 86 GLU A CA 1
ATOM 676 C C . GLU A 1 86 ? 27.354 0.760 -23.010 1.00 37.72 86 GLU A C 1
ATOM 678 O O . GLU A 1 86 ? 26.827 -0.301 -23.342 1.00 37.72 86 GLU A O 1
ATOM 683 N N . ASN A 1 87 ? 28.016 1.560 -23.854 1.00 36.69 87 ASN A N 1
ATOM 684 C CA . ASN A 1 87 ? 28.450 1.275 -25.227 1.00 36.69 87 ASN A CA 1
ATOM 685 C C . ASN A 1 87 ? 27.466 1.588 -26.378 1.00 36.69 87 ASN A C 1
ATOM 687 O O . ASN A 1 87 ? 27.017 0.678 -27.066 1.00 36.69 87 ASN A O 1
ATOM 691 N N . ALA A 1 88 ? 27.251 2.872 -26.707 1.00 30.41 88 ALA A N 1
ATOM 692 C CA . ALA A 1 88 ? 27.081 3.301 -28.110 1.00 30.41 88 ALA A CA 1
ATOM 693 C C . ALA A 1 88 ? 27.256 4.828 -28.296 1.00 30.41 88 ALA A C 1
ATOM 695 O O . ALA A 1 88 ? 26.508 5.605 -27.699 1.00 30.41 88 ALA A O 1
ATOM 696 N N . PRO A 1 89 ? 28.170 5.301 -29.168 1.00 37.09 89 PRO A N 1
ATOM 697 C CA . PRO A 1 89 ? 28.126 6.668 -29.667 1.00 37.09 89 PRO A CA 1
ATOM 698 C C . PRO A 1 89 ? 26.996 6.769 -30.705 1.00 37.09 89 PRO A C 1
ATOM 700 O O . PRO A 1 89 ? 27.114 6.242 -31.807 1.00 37.09 89 PRO A O 1
ATOM 703 N N . GLY A 1 90 ? 25.890 7.429 -30.345 1.00 37.78 90 GLY A N 1
ATOM 704 C CA . GLY A 1 90 ? 24.803 7.764 -31.278 1.00 37.78 90 GLY A CA 1
ATOM 705 C C . GLY A 1 90 ? 23.654 6.751 -31.389 1.00 37.78 90 GLY A C 1
ATOM 706 O O . GLY A 1 90 ? 23.180 6.502 -32.493 1.00 37.78 90 GLY A O 1
ATOM 707 N N . GLY A 1 91 ? 23.184 6.177 -30.277 1.00 31.98 91 GLY A N 1
ATOM 708 C CA . GLY A 1 91 ? 22.012 5.288 -30.243 1.00 31.98 91 GLY A CA 1
ATOM 709 C C . GLY A 1 91 ? 20.877 5.851 -29.385 1.00 31.98 91 GLY A C 1
ATOM 710 O O . GLY A 1 91 ? 21.135 6.450 -28.346 1.00 31.98 91 GLY A O 1
ATOM 711 N N . ALA A 1 92 ? 19.632 5.676 -29.835 1.00 33.66 92 ALA A N 1
ATOM 712 C CA . ALA A 1 92 ? 18.398 6.046 -29.135 1.00 33.66 92 ALA A CA 1
ATOM 713 C C . ALA A 1 92 ? 18.388 5.604 -27.651 1.00 33.66 92 ALA A C 1
ATOM 715 O O . ALA A 1 92 ? 19.041 4.611 -27.321 1.00 33.66 92 ALA A O 1
ATOM 716 N N . PRO A 1 93 ? 17.647 6.300 -26.759 1.00 42.22 93 PRO A N 1
ATOM 717 C CA . PRO A 1 93 ? 17.561 5.919 -25.350 1.00 42.22 93 PRO A CA 1
ATOM 718 C C . PRO A 1 93 ? 17.179 4.442 -25.240 1.00 42.22 93 PRO A C 1
ATOM 720 O O . PRO A 1 93 ? 16.213 4.006 -25.867 1.00 42.22 93 PRO A O 1
ATOM 723 N N . SER A 1 94 ? 17.961 3.673 -24.480 1.00 49.84 94 SER A N 1
ATOM 724 C CA . SER A 1 94 ? 17.730 2.246 -24.257 1.00 49.84 94 SER A CA 1
ATOM 725 C C . SER A 1 94 ? 16.293 2.039 -23.781 1.00 49.84 94 SER A C 1
ATOM 727 O O . SER A 1 94 ? 15.936 2.447 -22.674 1.00 49.84 94 SER A O 1
ATOM 729 N N . THR A 1 95 ? 15.456 1.453 -24.635 1.00 54.69 95 THR A N 1
ATOM 730 C CA . THR A 1 95 ? 14.060 1.157 -24.319 1.00 54.69 95 THR A CA 1
ATOM 731 C C . THR A 1 95 ? 14.012 0.215 -23.125 1.00 54.69 95 THR A C 1
ATOM 733 O O . THR A 1 95 ? 14.700 -0.807 -23.114 1.00 54.69 95 THR A O 1
ATOM 736 N N . LEU A 1 96 ? 13.217 0.568 -22.115 1.00 63.53 96 LEU A N 1
ATOM 737 C CA . LEU A 1 96 ? 12.981 -0.292 -20.958 1.00 63.53 96 LEU A CA 1
ATOM 738 C C . LEU A 1 96 ? 12.457 -1.661 -21.424 1.00 63.53 96 LEU A C 1
ATOM 740 O O . LEU A 1 96 ? 11.663 -1.711 -22.365 1.00 63.53 96 LEU A O 1
ATOM 744 N N . PRO A 1 97 ? 12.853 -2.769 -20.769 1.00 77.31 97 PRO A N 1
ATOM 745 C CA . PRO A 1 97 ? 12.199 -4.055 -20.975 1.00 77.31 97 PRO A CA 1
ATOM 746 C C . PRO A 1 97 ? 10.684 -3.911 -20.803 1.00 77.31 97 PRO A C 1
ATOM 748 O O . PRO A 1 97 ? 10.231 -3.236 -19.873 1.00 77.31 97 PRO A O 1
ATOM 751 N N . ARG A 1 98 ? 9.907 -4.536 -21.691 1.00 77.31 98 ARG A N 1
ATOM 752 C CA . ARG A 1 98 ? 8.447 -4.371 -21.756 1.00 77.31 98 ARG A CA 1
ATOM 753 C C . ARG A 1 98 ? 7.772 -4.683 -20.420 1.00 77.31 98 ARG A C 1
ATOM 755 O O . ARG A 1 98 ? 6.870 -3.966 -20.006 1.00 77.31 98 ARG A O 1
ATOM 762 N N . GLU A 1 99 ? 8.232 -5.721 -19.732 1.00 81.06 99 GLU A N 1
ATOM 763 C CA . GLU A 1 99 ? 7.701 -6.160 -18.440 1.00 81.06 99 GLU A CA 1
ATOM 764 C C . GLU A 1 99 ? 7.906 -5.084 -17.365 1.00 81.06 99 GLU A C 1
ATOM 766 O O . GLU A 1 99 ? 6.998 -4.774 -16.591 1.00 81.06 99 GLU A O 1
ATOM 771 N N . LEU A 1 100 ? 9.080 -4.446 -17.367 1.00 81.25 100 LEU A N 1
ATOM 772 C CA . LEU A 1 100 ? 9.401 -3.351 -16.458 1.00 81.25 100 LEU A CA 1
ATOM 773 C C . LEU A 1 100 ? 8.579 -2.096 -16.782 1.00 81.25 100 LEU A C 1
ATOM 775 O O . LEU A 1 100 ? 8.099 -1.433 -15.865 1.00 81.25 100 LEU A O 1
ATOM 779 N N . GLU A 1 101 ? 8.377 -1.782 -18.063 1.00 79.19 101 GLU A N 1
ATOM 780 C CA . GLU A 1 101 ? 7.511 -0.675 -18.482 1.00 79.19 101 GLU A CA 1
ATOM 781 C C . GLU A 1 101 ? 6.056 -0.897 -18.037 1.00 79.19 101 GLU A C 1
ATOM 783 O O . GLU A 1 101 ? 5.461 -0.007 -17.421 1.00 79.19 101 GLU A O 1
ATOM 788 N N . THR A 1 102 ? 5.500 -2.091 -18.277 1.00 85.12 102 THR A N 1
ATOM 789 C CA . THR A 1 102 ? 4.156 -2.469 -17.815 1.00 85.12 102 THR A CA 1
ATOM 790 C C . THR A 1 102 ? 4.051 -2.328 -16.298 1.00 85.12 102 THR A C 1
ATOM 792 O O . THR A 1 102 ? 3.127 -1.675 -15.808 1.00 85.12 102 THR A O 1
ATOM 795 N N . LEU A 1 103 ? 5.007 -2.874 -15.539 1.00 87.69 103 LEU A N 1
ATOM 796 C CA . LEU A 1 103 ? 5.011 -2.781 -14.079 1.00 87.69 103 LEU A CA 1
ATOM 797 C C . LEU A 1 103 ? 5.009 -1.325 -13.594 1.00 87.69 103 LEU A C 1
ATOM 799 O O . LEU A 1 103 ? 4.226 -0.963 -12.714 1.00 87.69 103 LEU A O 1
ATOM 803 N N . LEU A 1 104 ? 5.849 -0.473 -14.183 1.00 82.62 104 LEU A N 1
ATOM 804 C CA . LEU A 1 104 ? 5.930 0.937 -13.811 1.00 82.62 104 LEU A CA 1
ATOM 805 C C . LEU A 1 104 ? 4.654 1.708 -14.151 1.00 82.62 104 LEU A C 1
ATOM 807 O O . LEU A 1 104 ? 4.203 2.505 -13.326 1.00 82.62 104 LEU A O 1
ATOM 811 N N . ARG A 1 105 ? 4.032 1.439 -15.305 1.00 82.19 105 ARG A N 1
ATOM 812 C CA . ARG A 1 105 ? 2.744 2.042 -15.680 1.00 82.19 105 ARG A CA 1
ATOM 813 C C . ARG A 1 105 ? 1.650 1.672 -14.681 1.00 82.19 105 ARG A C 1
ATOM 815 O O . ARG A 1 105 ? 0.972 2.554 -14.159 1.00 82.19 105 ARG A O 1
ATOM 822 N N . VAL A 1 106 ? 1.544 0.391 -14.332 1.00 86.19 106 VAL A N 1
ATOM 823 C CA . VAL A 1 106 ? 0.553 -0.089 -13.357 1.00 86.19 106 VAL A CA 1
ATOM 824 C C . VAL A 1 106 ? 0.777 0.514 -11.968 1.00 86.19 106 VAL A C 1
ATOM 826 O O . VAL A 1 106 ? -0.177 0.899 -11.289 1.00 86.19 106 VAL A O 1
ATOM 829 N N . LEU A 1 107 ? 2.031 0.636 -11.529 1.00 84.69 107 LEU A N 1
ATOM 830 C CA . LEU A 1 107 ? 2.349 1.245 -10.239 1.00 84.69 107 LEU A CA 1
ATOM 831 C C . LEU A 1 107 ? 2.129 2.769 -10.231 1.00 84.69 107 LEU A C 1
ATOM 833 O O . LEU A 1 107 ? 1.747 3.326 -9.194 1.00 84.69 107 LEU A O 1
ATOM 837 N N . ALA A 1 108 ? 2.310 3.446 -11.367 1.00 77.94 108 ALA A N 1
ATOM 838 C CA . ALA A 1 108 ? 1.954 4.853 -11.524 1.00 77.94 108 ALA A CA 1
ATOM 839 C C . ALA A 1 108 ? 0.433 5.053 -11.406 1.00 77.94 108 ALA A C 1
ATOM 841 O O . ALA A 1 108 ? -0.010 5.878 -10.605 1.00 77.94 108 ALA A O 1
ATOM 842 N N . GLU A 1 109 ? -0.372 4.239 -12.094 1.00 81.12 109 GLU A N 1
ATOM 843 C CA . GLU A 1 109 ? -1.838 4.251 -11.975 1.00 81.12 109 GLU A CA 1
ATOM 844 C C . GLU A 1 109 ? -2.302 3.969 -10.540 1.00 81.12 109 GLU A C 1
ATOM 846 O O . GLU A 1 109 ? -3.157 4.680 -10.006 1.00 81.12 109 GLU A O 1
ATOM 851 N N . ALA A 1 110 ? -1.691 2.988 -9.866 1.00 85.00 110 ALA A N 1
ATOM 852 C CA . ALA A 1 110 ? -1.973 2.694 -8.461 1.00 85.00 110 ALA A CA 1
ATOM 853 C C . ALA A 1 110 ? -1.670 3.893 -7.551 1.00 85.00 110 ALA A C 1
ATOM 855 O O . ALA A 1 110 ? -2.426 4.185 -6.620 1.00 85.00 110 ALA A O 1
ATOM 856 N N . THR A 1 111 ? -0.586 4.615 -7.837 1.00 78.81 111 THR A N 1
ATOM 857 C CA . THR A 1 111 ? -0.202 5.827 -7.108 1.00 78.81 111 THR A CA 1
ATOM 858 C C . THR A 1 111 ? -1.216 6.946 -7.334 1.00 78.81 111 THR A C 1
ATOM 860 O O . THR A 1 111 ? -1.691 7.545 -6.367 1.00 78.81 111 THR A O 1
ATOM 863 N N . LEU A 1 112 ? -1.610 7.195 -8.585 1.00 76.06 112 LEU A N 1
ATOM 864 C CA . LEU A 1 112 ? -2.635 8.183 -8.929 1.00 76.06 112 LEU A CA 1
ATOM 865 C C . LEU A 1 112 ? -3.968 7.875 -8.240 1.00 76.06 112 LEU A C 1
ATOM 867 O O . LEU A 1 112 ? -4.568 8.753 -7.613 1.00 76.06 112 LEU A O 1
ATOM 871 N N . TRP A 1 113 ? -4.396 6.614 -8.273 1.00 85.69 113 TRP A N 1
ATOM 872 C CA . TRP A 1 113 ? -5.599 6.162 -7.585 1.00 85.69 113 TRP A CA 1
ATOM 873 C C . TRP A 1 113 ? -5.518 6.383 -6.069 1.00 85.69 113 TRP A C 1
ATOM 875 O O . TRP A 1 113 ? -6.488 6.849 -5.462 1.00 85.69 113 TRP 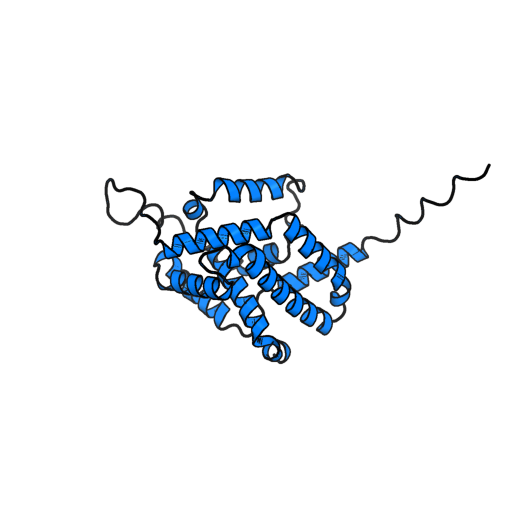A O 1
ATOM 885 N N . LEU A 1 114 ? -4.363 6.114 -5.452 1.00 79.12 114 LEU A N 1
ATOM 886 C CA . LEU A 1 114 ? -4.150 6.298 -4.015 1.00 79.12 114 LEU A CA 1
ATOM 887 C C . LEU A 1 114 ? -4.296 7.769 -3.590 1.00 79.12 114 LEU A C 1
ATOM 889 O O . LEU A 1 114 ? -4.830 8.059 -2.516 1.00 79.12 114 LEU A O 1
ATOM 893 N N . PHE A 1 115 ? -3.839 8.699 -4.434 1.00 74.62 115 PHE A N 1
ATOM 894 C CA . PHE A 1 115 ? -3.935 10.142 -4.191 1.00 74.62 115 PHE A CA 1
ATOM 895 C C . PHE A 1 115 ? -5.244 10.773 -4.675 1.00 74.62 115 PHE A C 1
ATOM 897 O O . PHE A 1 115 ? -5.509 11.944 -4.373 1.00 74.62 115 PHE A O 1
ATOM 904 N N . SER A 1 116 ? -6.100 10.007 -5.352 1.00 77.75 116 SER A N 1
ATOM 905 C CA . SER A 1 116 ? -7.405 10.481 -5.799 1.00 77.75 116 SER A CA 1
ATOM 906 C C . SER A 1 116 ? -8.261 10.991 -4.633 1.00 77.75 116 SER A C 1
ATOM 908 O O . SER A 1 116 ? -8.121 10.599 -3.467 1.00 77.75 116 SER A O 1
ATOM 910 N N . THR A 1 117 ? -9.157 11.929 -4.930 1.00 80.69 117 THR A N 1
ATOM 911 C CA . THR A 1 117 ? -10.034 12.528 -3.917 1.00 80.69 117 THR A CA 1
ATOM 912 C C . THR A 1 117 ? -10.962 11.495 -3.285 1.00 80.69 117 THR A C 1
ATOM 914 O O . THR A 1 117 ? -11.127 11.513 -2.066 1.00 80.69 117 THR A O 1
ATOM 917 N N . GLU A 1 118 ? -11.499 10.571 -4.079 1.00 84.31 118 GLU A N 1
ATOM 918 C CA . GLU A 1 118 ? -12.374 9.495 -3.607 1.00 84.31 118 GLU A CA 1
ATOM 919 C C . GLU A 1 118 ? -11.648 8.576 -2.615 1.00 84.31 118 GLU A C 1
ATOM 921 O O . GLU A 1 118 ? -12.095 8.403 -1.479 1.00 84.31 118 GLU A O 1
ATOM 926 N N . THR A 1 119 ? -10.466 8.075 -2.984 1.00 83.38 119 THR A N 1
ATOM 927 C CA . THR A 1 119 ? -9.674 7.194 -2.117 1.00 83.38 119 THR A CA 1
ATOM 928 C C . THR A 1 119 ? -9.258 7.898 -0.827 1.00 83.38 119 THR A C 1
ATOM 930 O O . THR A 1 119 ? -9.370 7.331 0.264 1.00 83.38 119 THR A O 1
ATOM 933 N N . ARG A 1 120 ? -8.858 9.175 -0.902 1.00 82.75 120 ARG A N 1
ATOM 934 C CA . ARG A 1 120 ? -8.547 9.979 0.293 1.00 82.75 120 ARG A CA 1
ATOM 935 C C . ARG A 1 120 ? -9.767 10.179 1.193 1.00 82.75 120 ARG A C 1
ATOM 937 O O . ARG A 1 120 ? -9.613 10.192 2.417 1.00 82.75 120 ARG A O 1
ATOM 944 N N . GLN A 1 121 ? -10.959 10.362 0.627 1.00 83.62 121 GLN A N 1
ATOM 945 C CA . GLN A 1 121 ? -12.197 10.471 1.399 1.00 83.62 121 GLN A CA 1
ATOM 946 C C . GLN A 1 121 ? -12.536 9.152 2.095 1.00 83.62 121 GLN A C 1
ATOM 948 O O . GLN A 1 121 ? -12.801 9.180 3.298 1.00 83.62 121 GLN A O 1
ATOM 953 N N . TRP A 1 122 ? -12.438 8.017 1.394 1.00 91.56 122 TRP A N 1
ATOM 954 C CA . TRP A 1 122 ? -12.623 6.695 1.999 1.00 91.56 122 TRP A CA 1
ATOM 955 C C . TRP A 1 122 ? -11.644 6.466 3.154 1.00 91.56 122 TRP A C 1
ATOM 957 O O . TRP A 1 122 ? -12.082 6.158 4.260 1.00 91.56 122 TRP A O 1
ATOM 967 N N . MET A 1 123 ? -10.343 6.717 2.958 1.00 86.06 123 MET A N 1
ATOM 968 C CA . MET A 1 123 ? -9.356 6.569 4.035 1.00 86.06 123 MET A CA 1
ATOM 969 C C . MET A 1 123 ? -9.713 7.440 5.243 1.00 86.06 123 MET A C 1
ATOM 971 O O . MET A 1 123 ? -9.706 6.969 6.377 1.00 86.06 123 MET A O 1
ATOM 975 N N . ARG A 1 124 ? -10.063 8.715 5.030 1.00 85.31 124 ARG A N 1
ATOM 976 C CA . ARG A 1 124 ? -10.468 9.611 6.128 1.00 85.31 124 ARG A CA 1
ATOM 977 C C . ARG A 1 124 ? -11.714 9.105 6.852 1.00 85.31 124 ARG A C 1
ATOM 979 O O . ARG A 1 124 ? -11.758 9.200 8.077 1.00 85.31 124 ARG A O 1
ATOM 986 N N . ALA A 1 125 ? -12.709 8.603 6.122 1.00 88.81 125 ALA A N 1
ATOM 987 C CA . ALA A 1 125 ? -13.918 8.028 6.701 1.00 88.81 125 ALA A CA 1
ATOM 988 C C . ALA A 1 125 ? -13.586 6.790 7.546 1.00 88.81 125 ALA A C 1
ATOM 990 O O . ALA A 1 125 ? -13.992 6.733 8.705 1.00 88.81 125 ALA A O 1
ATOM 991 N N . PHE A 1 126 ? -12.749 5.892 7.022 1.00 91.56 126 PHE A N 1
ATOM 992 C CA . PHE A 1 126 ? -12.246 4.719 7.732 1.00 91.56 126 PHE A CA 1
ATOM 993 C C . PHE A 1 126 ? -11.570 5.110 9.056 1.00 91.56 126 PHE A C 1
ATOM 995 O O . PHE A 1 126 ? -11.973 4.663 10.130 1.00 91.56 126 PHE A O 1
ATOM 1002 N N . PHE A 1 127 ? -10.583 6.015 9.015 1.00 88.25 127 PHE A N 1
ATOM 1003 C CA . PHE A 1 127 ? -9.859 6.441 10.221 1.00 88.25 127 PHE A CA 1
ATOM 1004 C C . PHE A 1 127 ? -10.777 7.092 11.262 1.00 88.25 127 PHE A C 1
ATOM 1006 O O . PHE A 1 127 ? -10.561 6.911 12.457 1.00 88.25 127 PHE A O 1
ATOM 1013 N N . ARG A 1 128 ? -11.803 7.837 10.830 1.00 87.81 128 ARG A N 1
ATOM 1014 C CA . ARG A 1 128 ? -12.799 8.433 11.735 1.00 87.81 128 ARG A CA 1
ATOM 1015 C C . ARG A 1 128 ? -13.707 7.382 12.360 1.00 87.81 128 ARG A C 1
ATOM 1017 O O . ARG A 1 128 ? -13.949 7.449 13.559 1.00 87.81 128 ARG A O 1
ATOM 1024 N N . GLN A 1 129 ? -14.184 6.426 11.569 1.00 91.62 129 GLN A N 1
ATOM 1025 C CA . GLN A 1 129 ? -15.077 5.364 12.029 1.00 91.62 129 GLN A CA 1
ATOM 1026 C C . GLN A 1 129 ? -14.419 4.506 13.112 1.00 91.62 129 GLN A C 1
ATOM 1028 O O . GLN A 1 129 ? -15.046 4.195 14.121 1.00 91.62 129 GLN A O 1
ATOM 1033 N N . TYR A 1 130 ? -13.140 4.174 12.936 1.00 92.06 130 TYR A N 1
ATOM 1034 C CA . TYR A 1 130 ? -12.417 3.293 13.852 1.00 92.06 130 TYR A CA 1
ATOM 1035 C C . TYR A 1 130 ? -11.547 4.032 14.870 1.00 92.06 130 TYR A C 1
ATOM 1037 O O . TYR A 1 130 ? -10.764 3.409 15.582 1.00 92.06 130 TYR A O 1
ATOM 1045 N N . VAL A 1 131 ? -11.675 5.354 14.989 1.00 88.94 131 VAL A N 1
ATOM 1046 C CA . VAL A 1 131 ? -10.784 6.173 15.821 1.00 88.94 131 VAL A CA 1
ATOM 1047 C C . VAL A 1 131 ? -10.723 5.708 17.286 1.00 88.94 131 VAL A C 1
ATOM 1049 O O . VAL A 1 131 ? -9.658 5.732 17.903 1.00 88.94 131 VAL A O 1
ATOM 1052 N N . GLY A 1 132 ? -11.838 5.200 17.823 1.00 87.88 132 GLY A N 1
ATOM 1053 C CA . GLY A 1 132 ? -11.924 4.656 19.183 1.00 87.88 132 GLY A CA 1
ATOM 1054 C C . GLY A 1 132 ? -11.103 3.381 19.406 1.00 87.88 132 GLY A C 1
ATOM 1055 O O . GLY A 1 132 ? -10.705 3.101 20.534 1.00 87.88 132 GLY A O 1
ATOM 1056 N N . SER A 1 133 ? -10.759 2.644 18.343 1.00 91.50 133 SER A N 1
ATOM 1057 C CA . SER A 1 133 ? -9.936 1.433 18.428 1.00 91.50 133 SER A CA 1
ATOM 1058 C C . SER A 1 133 ? -8.517 1.708 18.931 1.00 91.50 133 SER A C 1
ATOM 1060 O O . SER A 1 133 ? -7.842 0.775 19.333 1.00 91.50 133 SER A O 1
ATOM 1062 N N . VAL A 1 134 ? -8.047 2.963 18.955 1.00 90.31 134 VAL A N 1
ATOM 1063 C CA . VAL A 1 134 ? -6.729 3.329 19.517 1.00 90.31 134 VAL A CA 1
ATOM 1064 C C . VAL A 1 134 ? -6.594 2.958 20.995 1.00 90.31 134 VAL A C 1
ATOM 1066 O O . VAL A 1 134 ? -5.484 2.675 21.446 1.00 90.31 134 VAL A O 1
ATOM 1069 N N . LEU A 1 135 ? -7.704 2.961 21.737 1.00 90.69 135 LEU A N 1
ATOM 1070 C CA . LEU A 1 135 ? -7.720 2.708 23.178 1.00 90.69 135 LEU A CA 1
ATOM 1071 C C . LEU A 1 135 ? -7.608 1.218 23.529 1.00 90.69 135 LEU A C 1
ATOM 1073 O O . LEU A 1 135 ? -7.204 0.890 24.641 1.00 90.69 135 LEU A O 1
ATOM 1077 N N . ASP A 1 136 ? -7.909 0.323 22.584 1.00 93.38 136 ASP A N 1
ATOM 1078 C CA . ASP A 1 136 ? -7.783 -1.124 22.758 1.00 93.38 136 ASP A CA 1
ATOM 1079 C C . ASP A 1 136 ? -6.826 -1.721 21.719 1.00 93.38 136 ASP A C 1
ATOM 1081 O O . ASP A 1 136 ? -7.051 -1.694 20.510 1.00 93.38 136 ASP A O 1
ATOM 1085 N N . LYS A 1 137 ? -5.756 -2.349 22.208 1.00 91.44 137 LYS A N 1
ATOM 1086 C CA . LYS A 1 137 ? -4.745 -2.996 21.369 1.00 91.44 137 LYS A CA 1
ATOM 1087 C C . LYS A 1 137 ? -5.326 -4.097 20.477 1.00 91.44 137 LYS A C 1
ATOM 1089 O O . LYS A 1 137 ? -4.815 -4.280 19.371 1.00 91.44 137 LYS A O 1
ATOM 1094 N N . GLN A 1 138 ? -6.328 -4.849 20.933 1.00 92.62 138 GLN A N 1
ATOM 1095 C CA . GLN A 1 138 ? -6.926 -5.914 20.123 1.00 92.62 138 GLN A CA 1
ATOM 1096 C C . GLN A 1 138 ? -7.845 -5.339 19.045 1.00 92.62 138 GLN A C 1
ATOM 1098 O O . GLN A 1 138 ? -7.695 -5.707 17.879 1.00 92.62 138 GLN A O 1
ATOM 1103 N N . ALA A 1 139 ? -8.697 -4.368 19.387 1.00 92.88 139 ALA A N 1
ATOM 1104 C CA . ALA A 1 139 ? -9.476 -3.622 18.401 1.00 92.88 139 ALA A CA 1
ATOM 1105 C C . ALA A 1 139 ? -8.585 -2.937 17.353 1.00 92.88 139 ALA A C 1
ATOM 1107 O O . ALA A 1 139 ? -8.878 -3.004 16.162 1.00 92.88 139 ALA A O 1
ATOM 1108 N N . LEU A 1 140 ? -7.460 -2.335 17.757 1.00 92.88 140 LEU A N 1
ATOM 1109 C CA . LEU A 1 140 ? -6.522 -1.685 16.835 1.00 92.88 140 LEU A CA 1
ATOM 1110 C C . LEU A 1 140 ? -5.892 -2.676 15.851 1.00 92.88 140 LEU A C 1
ATOM 1112 O O . LEU A 1 140 ? -5.736 -2.374 14.669 1.00 92.88 140 LEU A O 1
ATOM 1116 N N . ARG A 1 141 ? -5.546 -3.871 16.336 1.00 93.75 141 ARG A N 1
ATOM 1117 C CA . ARG A 1 141 ? -5.029 -4.974 15.518 1.00 93.75 141 ARG A CA 1
ATOM 1118 C C . ARG A 1 141 ? -6.065 -5.483 14.523 1.00 93.75 141 ARG A C 1
ATOM 1120 O O . ARG A 1 141 ? -5.743 -5.635 13.349 1.00 93.75 141 ARG A O 1
ATOM 1127 N N . ALA A 1 142 ? -7.298 -5.717 14.970 1.00 93.00 142 ALA A N 1
ATOM 1128 C CA . ALA A 1 142 ? -8.395 -6.122 14.094 1.00 93.00 142 ALA A CA 1
ATOM 1129 C C . ALA A 1 142 ? -8.687 -5.051 13.029 1.00 93.00 142 ALA A C 1
ATOM 1131 O O . ALA A 1 142 ? -8.816 -5.370 11.850 1.00 93.00 142 ALA A O 1
ATOM 1132 N N . CYS A 1 143 ? -8.687 -3.780 13.433 1.00 94.25 143 CYS A N 1
ATOM 1133 C CA . CYS A 1 143 ? -8.857 -2.634 12.547 1.00 94.25 143 CYS A CA 1
ATOM 1134 C C . CYS A 1 143 ? -7.757 -2.557 11.477 1.00 94.25 143 CYS A C 1
ATOM 1136 O O . CYS A 1 143 ? -8.047 -2.316 10.310 1.00 94.25 143 CYS A O 1
ATOM 1138 N N . PHE A 1 144 ? -6.500 -2.835 11.832 1.00 94.06 144 PHE A N 1
ATOM 1139 C CA . PHE A 1 144 ? -5.421 -2.890 10.848 1.00 94.06 144 PHE A CA 1
ATOM 1140 C C . PHE A 1 144 ? -5.589 -4.032 9.838 1.00 94.06 144 PHE A C 1
ATOM 1142 O O . PHE A 1 144 ? -5.397 -3.823 8.643 1.00 94.06 144 PHE A O 1
ATOM 1149 N N . VAL A 1 145 ? -5.976 -5.228 10.296 1.00 94.62 145 VAL A N 1
ATOM 1150 C CA . VAL A 1 145 ? -6.256 -6.364 9.400 1.00 94.62 145 VAL A CA 1
ATOM 1151 C C . VAL A 1 145 ? -7.368 -6.011 8.413 1.00 94.62 145 VAL A C 1
ATOM 1153 O O . VAL A 1 145 ? -7.220 -6.258 7.217 1.00 94.62 145 VAL A O 1
ATOM 1156 N N . LEU A 1 146 ? -8.451 -5.406 8.907 1.00 94.88 146 LEU A N 1
ATOM 1157 C CA . LEU A 1 146 ? -9.567 -4.930 8.093 1.00 94.88 146 LEU A CA 1
ATOM 1158 C C . LEU A 1 146 ? -9.096 -3.890 7.065 1.00 94.88 146 LEU A C 1
ATOM 1160 O O . LEU A 1 146 ? -9.347 -4.051 5.876 1.00 94.88 146 LEU A O 1
ATOM 1164 N N . PHE A 1 147 ? -8.332 -2.887 7.508 1.00 94.25 147 PHE A N 1
ATOM 1165 C CA . PHE A 1 147 ? -7.790 -1.842 6.642 1.00 94.25 147 PHE A CA 1
ATOM 1166 C C . PHE A 1 147 ? -6.960 -2.415 5.485 1.00 94.25 147 PHE A C 1
ATOM 1168 O O . PHE A 1 147 ? -7.138 -2.016 4.338 1.00 94.25 147 PHE A O 1
ATOM 1175 N N . VAL A 1 148 ? -6.049 -3.350 5.776 1.00 94.00 148 VAL A N 1
ATOM 1176 C CA . VAL A 1 148 ? -5.169 -3.952 4.762 1.00 94.00 148 VAL A CA 1
ATOM 1177 C C . VAL A 1 148 ? -5.971 -4.749 3.731 1.00 94.00 148 VAL A C 1
ATOM 1179 O O . VAL A 1 148 ? -5.671 -4.660 2.542 1.00 94.00 148 VAL A O 1
ATOM 1182 N N . ARG A 1 149 ? -6.998 -5.490 4.168 1.00 94.12 149 ARG A N 1
ATOM 1183 C CA . ARG A 1 149 ? -7.884 -6.242 3.267 1.00 94.12 149 ARG A CA 1
ATOM 1184 C C . ARG A 1 149 ? -8.704 -5.310 2.381 1.00 94.12 149 ARG A C 1
ATOM 1186 O O . ARG A 1 149 ? -8.644 -5.438 1.167 1.00 94.12 149 ARG A O 1
ATOM 1193 N N . GLU A 1 150 ? -9.373 -4.316 2.966 1.00 95.12 150 GLU A N 1
ATOM 1194 C CA . GLU A 1 150 ? -10.151 -3.348 2.183 1.00 95.12 150 GLU A CA 1
ATOM 1195 C C . GLU A 1 150 ? -9.279 -2.578 1.187 1.00 95.12 150 GLU A C 1
ATOM 1197 O O . GLU A 1 150 ? -9.704 -2.310 0.064 1.00 95.12 150 GLU A O 1
ATOM 1202 N N . LEU A 1 151 ? -8.051 -2.223 1.578 1.00 91.88 151 LEU A N 1
ATOM 1203 C CA . LEU A 1 151 ? -7.114 -1.550 0.687 1.00 91.88 151 LEU A CA 1
ATOM 1204 C C . LEU A 1 151 ? -6.729 -2.443 -0.499 1.00 91.88 151 LEU A C 1
ATOM 1206 O O . LEU A 1 151 ? -6.711 -1.957 -1.629 1.00 91.88 151 LEU A O 1
ATOM 1210 N N . GLN A 1 152 ? -6.443 -3.725 -0.260 1.00 94.38 152 GLN A N 1
ATOM 1211 C CA . GLN A 1 152 ? -6.168 -4.685 -1.329 1.00 94.38 152 GLN A CA 1
ATOM 1212 C C . GLN A 1 152 ? -7.373 -4.857 -2.251 1.00 94.38 152 GLN A C 1
ATOM 1214 O O . GLN A 1 152 ? -7.211 -4.755 -3.463 1.00 94.38 152 GLN A O 1
ATOM 1219 N N . ASP A 1 153 ? -8.566 -5.083 -1.701 1.00 95.31 153 ASP A N 1
ATOM 1220 C CA . ASP A 1 153 ? -9.780 -5.308 -2.490 1.00 95.31 153 ASP A CA 1
ATOM 1221 C C . ASP A 1 153 ? -10.080 -4.104 -3.384 1.00 95.31 153 ASP A C 1
ATOM 1223 O O . ASP A 1 153 ? -10.369 -4.249 -4.575 1.00 95.31 153 ASP A O 1
ATOM 1227 N N . ARG A 1 154 ? -9.932 -2.894 -2.837 1.00 94.25 154 ARG A N 1
ATOM 1228 C CA . ARG A 1 154 ? -10.095 -1.650 -3.590 1.00 94.25 154 ARG A CA 1
ATOM 1229 C C . ARG A 1 154 ? -9.023 -1.479 -4.664 1.00 94.25 154 ARG A C 1
ATOM 1231 O O . ARG A 1 154 ? -9.374 -1.148 -5.792 1.00 94.25 154 ARG A O 1
ATOM 1238 N N . LEU A 1 155 ? -7.749 -1.725 -4.356 1.00 92.75 155 LEU A N 1
ATOM 1239 C CA . LEU A 1 155 ? -6.667 -1.660 -5.347 1.00 92.75 155 LEU A CA 1
ATOM 1240 C C . LEU A 1 155 ? -6.882 -2.660 -6.484 1.00 92.75 155 LEU A C 1
ATOM 1242 O O . LEU A 1 155 ? -6.810 -2.291 -7.655 1.00 92.75 155 LEU A O 1
ATOM 1246 N N . ASN A 1 156 ? -7.200 -3.908 -6.142 1.00 95.12 156 ASN A N 1
ATOM 1247 C CA . ASN A 1 156 ? -7.496 -4.951 -7.113 1.00 95.12 156 ASN A CA 1
ATOM 1248 C C . ASN A 1 156 ? -8.685 -4.551 -7.992 1.00 95.12 156 ASN A C 1
ATOM 1250 O O . ASN A 1 156 ? -8.598 -4.655 -9.205 1.00 95.12 156 ASN A O 1
ATOM 1254 N N . THR A 1 157 ? -9.768 -4.036 -7.411 1.00 95.19 157 THR A N 1
ATOM 1255 C CA . THR A 1 157 ? -10.993 -3.708 -8.159 1.00 95.19 157 THR A CA 1
ATOM 1256 C C . THR A 1 157 ? -10.842 -2.466 -9.037 1.00 95.19 157 THR A C 1
ATOM 1258 O O . THR A 1 157 ? -11.287 -2.452 -10.185 1.00 95.19 157 THR A O 1
ATOM 1261 N N . HIS A 1 158 ? -10.248 -1.399 -8.502 1.00 92.00 158 HIS A N 1
ATOM 1262 C CA . HIS A 1 158 ? -10.238 -0.093 -9.162 1.00 92.00 158 HIS A CA 1
ATOM 1263 C C . HIS A 1 158 ? -9.018 0.137 -10.052 1.00 92.00 158 HIS A C 1
ATOM 1265 O O . HIS A 1 158 ? -9.111 0.936 -10.982 1.00 92.00 158 HIS A O 1
ATOM 1271 N N . VAL A 1 159 ? -7.904 -0.546 -9.777 1.00 90.00 159 VAL A N 1
ATOM 1272 C CA . VAL A 1 159 ? -6.645 -0.375 -10.509 1.00 90.00 159 VAL A CA 1
ATOM 1273 C C . VAL A 1 159 ? -6.294 -1.664 -11.235 1.00 90.00 159 VAL A C 1
ATOM 1275 O O . VAL A 1 159 ? -6.338 -1.718 -12.461 1.00 90.00 159 VAL A O 1
ATOM 1278 N N . PHE A 1 160 ? -5.988 -2.730 -10.495 1.00 92.50 160 PHE A N 1
ATOM 1279 C CA . PHE A 1 160 ? -5.322 -3.878 -11.103 1.00 92.50 160 PHE A CA 1
ATOM 1280 C C . PHE A 1 160 ? -6.231 -4.707 -12.008 1.00 92.50 160 PHE A C 1
ATOM 1282 O O . PHE A 1 160 ? -5.759 -5.186 -13.027 1.00 92.50 160 PHE A O 1
ATOM 1289 N N . ALA A 1 161 ? -7.535 -4.802 -11.743 1.00 91.69 161 ALA A N 1
ATOM 1290 C CA . ALA A 1 161 ? -8.480 -5.521 -12.602 1.00 91.69 161 ALA A CA 1
ATOM 1291 C C . ALA A 1 161 ? -8.527 -4.976 -14.040 1.00 91.69 161 ALA A C 1
ATOM 1293 O O . ALA A 1 161 ? -8.920 -5.695 -14.957 1.00 91.69 161 ALA A O 1
ATOM 1294 N N . ARG A 1 162 ? -8.139 -3.709 -14.231 1.00 89.56 162 ARG A N 1
ATOM 1295 C CA . ARG A 1 162 ? -8.078 -3.040 -15.537 1.00 89.56 162 ARG A CA 1
ATOM 1296 C C . ARG A 1 162 ? -6.681 -3.073 -16.155 1.00 89.56 162 ARG A C 1
ATOM 1298 O O . ARG A 1 162 ? -6.531 -2.652 -17.296 1.00 89.56 162 ARG A O 1
ATOM 1305 N N . SER A 1 163 ? -5.684 -3.560 -15.421 1.00 89.75 163 SER A N 1
ATOM 1306 C CA . SER A 1 163 ? -4.303 -3.640 -15.873 1.00 89.75 163 SER A CA 1
ATOM 1307 C C . SER A 1 163 ? -3.912 -5.050 -16.313 1.00 89.75 163 SER A C 1
ATOM 1309 O O . SER A 1 163 ? -4.576 -6.039 -15.996 1.00 89.75 163 SER A O 1
ATOM 1311 N N . GLU A 1 164 ? -2.788 -5.156 -17.025 1.00 88.50 164 GLU A N 1
ATOM 1312 C CA . GLU A 1 164 ? -2.230 -6.446 -17.455 1.00 88.50 164 GLU A CA 1
ATOM 1313 C C . GLU A 1 164 ? -1.873 -7.350 -16.261 1.00 88.50 164 GLU A C 1
ATOM 1315 O O . GLU A 1 164 ? -1.976 -8.573 -16.361 1.00 88.50 164 GLU A O 1
ATOM 1320 N N . LEU A 1 165 ? -1.529 -6.755 -15.111 1.00 91.31 165 LEU A N 1
ATOM 1321 C CA . LEU A 1 165 ? -1.108 -7.481 -13.912 1.00 91.31 165 LEU A CA 1
ATOM 1322 C C . LEU A 1 165 ? -2.282 -8.029 -13.089 1.00 91.31 165 LEU A C 1
ATOM 1324 O O . LEU A 1 165 ? -2.088 -8.989 -12.354 1.00 91.31 165 LEU A O 1
ATOM 1328 N N . ARG A 1 166 ? -3.511 -7.512 -13.237 1.00 93.69 166 ARG A N 1
ATOM 1329 C CA . ARG A 1 166 ? -4.768 -8.047 -12.655 1.00 93.69 166 ARG A CA 1
ATOM 1330 C C . ARG A 1 166 ? -4.910 -8.038 -11.130 1.00 93.69 166 ARG A C 1
ATOM 1332 O O . ARG A 1 166 ? -6.028 -7.911 -10.639 1.00 93.69 166 ARG A O 1
ATOM 1339 N N . SER A 1 167 ? -3.829 -8.181 -10.367 1.00 95.69 167 SER A N 1
ATOM 1340 C CA . SER A 1 167 ? -3.867 -8.263 -8.905 1.00 95.69 167 SER A CA 1
ATOM 1341 C C . SER A 1 167 ? -2.581 -7.762 -8.251 1.00 95.69 167 SER A C 1
ATOM 1343 O O . SER A 1 167 ? -1.512 -7.761 -8.860 1.00 95.69 167 SER A O 1
ATOM 1345 N N . LEU A 1 168 ? -2.683 -7.394 -6.973 1.00 95.25 168 LEU A N 1
ATOM 1346 C CA . LEU A 1 168 ? -1.536 -7.030 -6.143 1.00 95.25 168 LEU A CA 1
ATOM 1347 C C . LEU A 1 168 ? -0.505 -8.166 -6.019 1.00 95.25 168 LEU A C 1
ATOM 1349 O O . LEU A 1 168 ? 0.686 -7.887 -5.912 1.00 95.25 168 LEU A O 1
ATOM 1353 N N . ASP A 1 169 ? -0.946 -9.424 -6.023 1.00 95.44 169 ASP A N 1
ATOM 1354 C CA . ASP A 1 169 ? -0.044 -10.571 -5.888 1.00 95.44 169 ASP A CA 1
ATOM 1355 C C . ASP A 1 169 ? 0.850 -10.696 -7.126 1.00 95.44 169 ASP A C 1
ATOM 1357 O O . ASP A 1 169 ? 2.068 -10.776 -6.999 1.00 95.44 169 ASP A O 1
ATOM 1361 N N . ASN A 1 170 ? 0.272 -10.560 -8.321 1.00 95.31 170 ASN A N 1
ATOM 1362 C CA . ASN A 1 170 ? 1.036 -10.531 -9.570 1.00 95.31 170 ASN A CA 1
ATOM 1363 C C . ASN A 1 170 ? 1.972 -9.316 -9.644 1.00 95.31 170 ASN A C 1
ATOM 1365 O O . ASN A 1 170 ? 3.104 -9.438 -10.095 1.00 95.31 170 ASN A O 1
ATOM 1369 N N . VAL A 1 171 ? 1.533 -8.147 -9.161 1.00 94.12 171 VAL A N 1
ATOM 1370 C CA . VAL A 1 171 ? 2.402 -6.961 -9.059 1.00 94.12 171 VAL A CA 1
ATOM 1371 C C . VAL A 1 171 ? 3.608 -7.244 -8.161 1.00 94.12 171 VAL A C 1
ATOM 1373 O O . VAL A 1 171 ? 4.719 -6.836 -8.486 1.00 94.12 171 VAL A O 1
ATOM 1376 N N . ALA A 1 172 ? 3.416 -7.935 -7.035 1.00 94.69 172 ALA A N 1
ATOM 1377 C CA . ALA A 1 172 ? 4.512 -8.281 -6.137 1.00 94.69 172 ALA A CA 1
ATOM 1378 C C . ALA A 1 172 ? 5.493 -9.279 -6.770 1.00 94.69 172 ALA A C 1
ATOM 1380 O O . ALA A 1 172 ? 6.702 -9.089 -6.633 1.00 94.69 172 ALA A O 1
ATOM 1381 N N . GLU A 1 173 ? 4.997 -10.284 -7.494 1.00 95.19 173 GLU A N 1
ATOM 1382 C CA . GLU A 1 173 ? 5.841 -11.215 -8.254 1.00 95.19 173 GLU A CA 1
ATOM 1383 C C . GLU A 1 173 ? 6.658 -10.487 -9.328 1.00 95.19 173 GLU A C 1
ATOM 1385 O O . GLU A 1 173 ? 7.873 -10.664 -9.391 1.00 95.19 173 GLU A O 1
ATOM 1390 N N . GLU A 1 174 ? 6.042 -9.581 -10.092 1.00 94.06 174 GLU A N 1
ATOM 1391 C CA . GLU A 1 174 ? 6.754 -8.780 -11.096 1.00 94.06 174 GLU A CA 1
ATOM 1392 C C . GLU A 1 174 ? 7.792 -7.840 -10.473 1.00 94.06 174 GLU A C 1
ATOM 1394 O O . GLU A 1 174 ? 8.885 -7.667 -11.011 1.00 94.06 174 GLU A O 1
ATOM 1399 N N . VAL A 1 175 ? 7.519 -7.272 -9.294 1.00 92.88 175 VAL A N 1
ATOM 1400 C CA . VAL A 1 175 ? 8.524 -6.507 -8.537 1.00 92.88 175 VAL A CA 1
ATOM 1401 C C . VAL A 1 175 ? 9.714 -7.389 -8.162 1.00 92.88 175 VAL A C 1
ATOM 1403 O O . VAL A 1 175 ? 10.864 -6.965 -8.297 1.00 92.88 175 VAL A O 1
ATOM 1406 N N . ILE A 1 176 ? 9.466 -8.608 -7.679 1.00 93.44 176 ILE A N 1
ATOM 1407 C CA . ILE A 1 176 ? 10.534 -9.550 -7.334 1.00 93.44 176 ILE A CA 1
ATOM 1408 C C . ILE A 1 176 ? 11.317 -9.913 -8.599 1.00 93.44 176 ILE A C 1
ATOM 1410 O O . ILE A 1 176 ? 12.544 -9.793 -8.599 1.00 93.44 176 ILE A O 1
ATOM 1414 N N . ALA A 1 177 ? 10.635 -10.272 -9.685 1.00 92.81 177 ALA A N 1
ATOM 1415 C CA . ALA A 1 177 ? 11.255 -10.585 -10.966 1.00 92.81 177 ALA A CA 1
ATOM 1416 C C . ALA A 1 177 ? 12.127 -9.422 -11.462 1.00 92.81 177 ALA A C 1
ATOM 1418 O O . ALA A 1 177 ? 13.306 -9.621 -11.750 1.00 92.81 177 ALA A O 1
ATOM 1419 N N . ALA A 1 178 ? 11.616 -8.189 -11.449 1.00 89.06 178 ALA A N 1
ATOM 1420 C CA . ALA A 1 178 ? 12.361 -7.001 -11.854 1.00 89.06 178 ALA A CA 1
ATOM 1421 C C . ALA A 1 178 ? 13.622 -6.782 -11.000 1.00 89.06 178 ALA A C 1
ATOM 1423 O O . ALA A 1 178 ? 14.695 -6.500 -11.538 1.00 89.06 178 ALA A O 1
ATOM 1424 N N . VAL A 1 179 ? 13.530 -6.960 -9.677 1.00 89.56 179 VAL A N 1
ATOM 1425 C CA . VAL A 1 179 ? 14.667 -6.775 -8.758 1.00 89.56 179 VAL A CA 1
ATOM 1426 C C . VAL A 1 179 ? 15.765 -7.822 -8.960 1.00 89.56 179 VAL A C 1
ATOM 1428 O O . VAL A 1 179 ? 16.952 -7.546 -8.746 1.00 89.56 179 VAL A O 1
ATOM 1431 N N . TYR A 1 180 ? 15.391 -9.042 -9.339 1.00 90.44 180 TYR A N 1
ATOM 1432 C CA . TYR A 1 180 ? 16.351 -10.121 -9.544 1.00 90.44 180 TYR A CA 1
ATOM 1433 C C . TYR A 1 180 ? 16.893 -10.178 -10.973 1.00 90.44 180 TYR A C 1
ATOM 1435 O O . TYR A 1 180 ? 18.060 -10.537 -11.130 1.00 90.44 180 TYR A O 1
ATOM 1443 N N . SER A 1 181 ? 16.126 -9.757 -11.973 1.00 84.94 181 SER A N 1
ATOM 1444 C CA . SER A 1 181 ? 16.520 -9.826 -13.384 1.00 84.94 181 SER A CA 1
ATOM 1445 C C . SER A 1 181 ? 17.269 -8.586 -13.871 1.00 84.94 181 SER A C 1
ATOM 1447 O O . SER A 1 181 ? 18.142 -8.710 -14.721 1.00 84.94 181 SER A O 1
ATOM 1449 N N . ASN A 1 182 ? 16.996 -7.397 -13.324 1.00 80.81 182 ASN A N 1
ATOM 1450 C CA . ASN A 1 182 ? 17.628 -6.156 -13.777 1.00 80.81 182 ASN A CA 1
ATOM 1451 C C . ASN A 1 182 ? 18.762 -5.721 -12.833 1.00 80.81 182 ASN A C 1
ATOM 1453 O O . ASN A 1 182 ? 18.530 -5.472 -11.646 1.00 80.81 182 ASN A O 1
ATOM 1457 N N . GLU A 1 183 ? 19.980 -5.603 -13.373 1.00 80.44 183 GLU A N 1
ATOM 1458 C CA . GLU A 1 183 ? 21.205 -5.222 -12.647 1.00 80.44 183 GLU A CA 1
ATOM 1459 C C . GLU A 1 183 ? 21.053 -3.935 -11.839 1.00 80.44 183 GLU A C 1
ATOM 1461 O O . GLU A 1 183 ? 21.530 -3.854 -10.703 1.00 80.44 183 GLU A O 1
ATOM 1466 N N . TYR A 1 184 ? 20.278 -2.978 -12.356 1.00 77.31 184 TYR A N 1
ATOM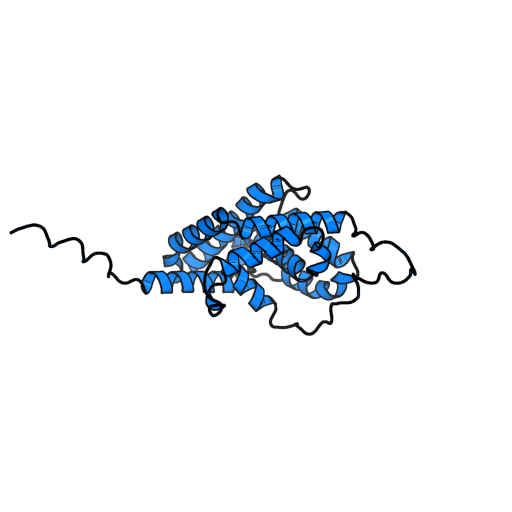 1467 C CA . TYR A 1 184 ? 19.969 -1.725 -11.678 1.00 77.31 184 TYR A CA 1
ATOM 1468 C C . TYR A 1 184 ? 19.415 -1.929 -10.257 1.00 77.31 184 TYR A C 1
ATOM 1470 O O . TYR A 1 184 ? 19.728 -1.179 -9.329 1.00 77.31 184 TYR A O 1
ATOM 1478 N N . PHE A 1 185 ? 18.603 -2.968 -10.059 1.00 82.94 185 PHE A N 1
ATOM 1479 C CA . PHE A 1 185 ? 17.936 -3.235 -8.789 1.00 82.94 185 PHE A CA 1
ATOM 1480 C C . PHE A 1 185 ? 18.660 -4.267 -7.916 1.00 82.94 185 PHE A C 1
ATOM 1482 O O . PHE A 1 185 ? 18.212 -4.522 -6.795 1.00 82.94 185 PHE A O 1
ATOM 1489 N N . HIS A 1 186 ? 19.791 -4.843 -8.343 1.00 86.62 186 HIS A N 1
ATOM 1490 C CA . HIS A 1 186 ? 20.452 -5.921 -7.589 1.00 86.62 186 HIS A CA 1
ATOM 1491 C C . HIS A 1 186 ? 20.844 -5.501 -6.167 1.00 86.62 186 HIS A C 1
ATOM 1493 O O . HIS A 1 186 ? 20.691 -6.286 -5.226 1.00 86.62 186 HIS A O 1
ATOM 1499 N N . ALA A 1 187 ? 21.238 -4.238 -5.976 1.00 84.75 187 ALA A N 1
ATOM 1500 C CA . ALA A 1 187 ? 21.526 -3.665 -4.658 1.00 84.75 187 ALA A CA 1
ATOM 1501 C C . ALA A 1 187 ? 20.311 -3.675 -3.700 1.00 84.75 187 ALA A C 1
ATOM 1503 O O . ALA A 1 187 ? 20.470 -3.557 -2.486 1.00 84.75 187 ALA A O 1
ATOM 1504 N N . ARG A 1 188 ? 19.085 -3.834 -4.218 1.00 86.81 188 ARG A N 1
ATOM 1505 C CA . ARG A 1 188 ? 17.825 -3.855 -3.453 1.00 86.81 188 ARG A CA 1
ATOM 1506 C C . ARG A 1 188 ? 17.366 -5.266 -3.071 1.00 86.81 188 ARG A C 1
ATOM 1508 O O . ARG A 1 188 ? 16.494 -5.409 -2.212 1.00 86.81 188 ARG A O 1
ATOM 1515 N N . ARG A 1 189 ? 17.998 -6.323 -3.599 1.00 90.44 189 ARG A N 1
ATOM 1516 C CA . ARG A 1 189 ? 17.699 -7.731 -3.255 1.00 90.44 189 ARG A CA 1
ATOM 1517 C C . ARG A 1 189 ? 17.727 -8.032 -1.747 1.00 90.44 189 ARG A C 1
ATOM 1519 O O . ARG A 1 189 ? 16.873 -8.797 -1.295 1.00 90.44 189 ARG A O 1
ATOM 1526 N N . PRO A 1 190 ? 18.666 -7.501 -0.928 1.00 90.75 190 PRO A N 1
ATOM 1527 C CA . PRO A 1 190 ? 18.620 -7.699 0.524 1.00 90.75 190 PRO A CA 1
ATOM 1528 C C . PRO A 1 190 ? 17.319 -7.179 1.147 1.00 90.75 190 PRO A C 1
ATOM 1530 O O . PRO A 1 190 ? 16.728 -7.863 1.978 1.00 90.75 190 PRO A O 1
ATOM 1533 N N . ARG A 1 191 ? 16.824 -6.028 0.678 1.00 85.81 191 ARG A N 1
ATOM 1534 C CA . ARG A 1 191 ? 15.598 -5.400 1.183 1.00 85.81 191 ARG A CA 1
ATOM 1535 C C . ARG A 1 191 ? 14.343 -6.178 0.792 1.00 85.81 191 ARG A C 1
ATOM 1537 O O . ARG A 1 191 ? 13.469 -6.371 1.628 1.00 85.81 191 ARG A O 1
ATOM 1544 N N . VAL A 1 192 ? 14.279 -6.700 -0.436 1.00 90.12 192 VAL A N 1
ATOM 1545 C CA . VAL A 1 192 ? 13.201 -7.622 -0.848 1.00 90.12 192 VAL A CA 1
ATOM 1546 C C . VAL A 1 192 ? 13.180 -8.864 0.045 1.00 90.12 192 VAL A C 1
ATOM 1548 O O . VAL A 1 192 ? 12.126 -9.247 0.547 1.00 90.12 192 VAL A O 1
ATOM 1551 N N . ARG A 1 193 ? 14.349 -9.464 0.320 1.00 91.38 193 ARG A N 1
ATOM 1552 C CA . ARG A 1 193 ? 14.450 -10.623 1.223 1.00 91.38 193 ARG A CA 1
ATOM 1553 C C . ARG A 1 193 ? 13.995 -10.296 2.640 1.00 91.38 193 ARG A C 1
ATOM 1555 O O . ARG A 1 193 ? 13.338 -11.127 3.253 1.00 91.38 193 ARG A O 1
ATOM 1562 N N . GLU A 1 194 ? 14.330 -9.121 3.156 1.00 87.69 194 GLU A N 1
ATOM 1563 C CA . GLU A 1 194 ? 13.887 -8.671 4.476 1.00 87.69 194 GLU A CA 1
ATOM 1564 C C . GLU A 1 194 ? 12.358 -8.553 4.552 1.00 87.69 194 GLU A C 1
ATOM 1566 O O . GLU A 1 194 ? 11.747 -9.112 5.463 1.00 87.69 194 GLU A O 1
ATOM 1571 N N . ILE A 1 195 ? 11.734 -7.918 3.552 1.00 86.19 195 ILE A N 1
ATOM 1572 C CA . ILE A 1 195 ? 10.273 -7.768 3.470 1.00 86.19 195 ILE A CA 1
ATOM 1573 C C . ILE A 1 195 ? 9.586 -9.138 3.403 1.00 86.19 195 ILE A C 1
ATOM 1575 O O . ILE A 1 195 ? 8.614 -9.376 4.119 1.00 86.19 195 ILE A O 1
ATOM 1579 N N . LEU A 1 196 ? 10.106 -10.059 2.586 1.00 87.50 196 LEU A N 1
ATOM 1580 C CA . LEU A 1 196 ? 9.538 -11.400 2.425 1.00 87.50 196 LEU A CA 1
ATOM 1581 C C . LEU A 1 196 ? 9.734 -12.290 3.664 1.00 87.50 196 LEU A C 1
ATOM 1583 O O . LEU A 1 196 ? 8.838 -13.058 4.017 1.00 87.50 196 LEU A O 1
ATOM 1587 N N . ARG A 1 197 ? 10.888 -12.190 4.338 1.00 83.56 197 ARG A N 1
ATOM 1588 C CA . ARG A 1 197 ? 11.217 -12.989 5.534 1.00 83.56 197 ARG A CA 1
ATOM 1589 C C . ARG A 1 197 ? 10.536 -12.482 6.804 1.00 83.56 197 ARG A C 1
ATOM 1591 O O . ARG A 1 197 ? 10.356 -13.260 7.740 1.00 83.56 197 ARG A O 1
ATOM 1598 N N . GLY A 1 198 ? 10.185 -11.199 6.871 1.00 75.00 198 GLY A N 1
ATOM 1599 C CA . GLY A 1 198 ? 9.654 -10.578 8.082 1.00 75.00 198 GLY A CA 1
ATOM 1600 C C . GLY A 1 198 ? 8.303 -11.159 8.488 1.00 75.00 198 GLY A C 1
ATOM 1601 O O . GLY A 1 198 ? 7.314 -10.940 7.804 1.00 75.00 198 GLY A O 1
ATOM 1602 N N . GLN A 1 199 ? 8.217 -11.861 9.622 1.00 73.44 199 GLN A N 1
ATOM 1603 C CA . GLN A 1 199 ? 6.962 -12.455 10.127 1.00 73.44 199 GLN A CA 1
ATOM 1604 C C . GLN A 1 199 ? 5.919 -11.433 10.615 1.00 73.44 199 GLN A C 1
ATOM 1606 O O . GLN A 1 199 ? 4.808 -11.812 10.983 1.00 73.44 199 GLN A O 1
ATOM 1611 N N . SER A 1 200 ? 6.268 -10.151 10.618 1.00 81.31 200 SER A N 1
ATOM 1612 C CA . SER A 1 200 ? 5.419 -9.065 11.081 1.00 81.31 200 SER A CA 1
ATOM 1613 C C . SER A 1 200 ? 4.669 -8.377 9.945 1.00 81.31 200 SER A C 1
ATOM 1615 O O . SER A 1 200 ? 5.027 -8.455 8.770 1.00 81.31 200 SER A O 1
ATOM 1617 N N . PHE A 1 201 ? 3.605 -7.673 10.321 1.00 82.88 201 PHE A N 1
ATOM 1618 C CA . PHE A 1 201 ? 2.875 -6.806 9.409 1.00 82.88 201 PHE A CA 1
ATOM 1619 C C . PHE A 1 201 ? 3.711 -5.593 8.996 1.00 82.88 201 PHE A C 1
ATOM 1621 O O . PHE A 1 201 ? 4.091 -4.768 9.835 1.00 82.88 201 PHE A O 1
ATOM 1628 N N . ALA A 1 202 ? 3.908 -5.425 7.691 1.00 85.56 202 ALA A N 1
ATOM 1629 C CA . ALA A 1 202 ? 4.433 -4.180 7.155 1.00 85.56 202 ALA A CA 1
ATOM 1630 C C . ALA A 1 202 ? 3.383 -3.066 7.321 1.00 85.56 202 ALA A C 1
ATOM 1632 O O . ALA A 1 202 ? 2.190 -3.292 7.138 1.00 85.56 202 ALA A O 1
ATOM 1633 N N . GLY A 1 203 ? 3.798 -1.857 7.705 1.00 82.75 203 GLY A N 1
ATOM 1634 C CA . GLY A 1 203 ? 2.888 -0.705 7.828 1.00 82.75 203 GLY A CA 1
ATOM 1635 C C . GLY A 1 203 ? 2.205 -0.526 9.184 1.00 82.75 203 GLY A C 1
ATOM 1636 O O . GLY A 1 203 ? 1.647 0.543 9.434 1.00 82.75 203 GLY A O 1
ATOM 1637 N N . TRP A 1 204 ? 2.298 -1.501 10.096 1.00 88.50 204 TRP A N 1
ATOM 1638 C CA . TRP A 1 204 ? 1.616 -1.456 11.398 1.00 88.50 204 TRP A CA 1
ATOM 1639 C C . TRP A 1 204 ? 1.922 -0.183 12.204 1.00 88.50 204 TRP A C 1
ATOM 1641 O O . TRP A 1 204 ? 1.007 0.535 12.603 1.00 88.50 204 TRP A O 1
ATOM 1651 N N . ASN A 1 205 ? 3.201 0.142 12.417 1.00 86.62 205 ASN A N 1
ATOM 1652 C CA . ASN A 1 205 ? 3.594 1.284 13.257 1.00 86.62 205 ASN A CA 1
ATOM 1653 C C . ASN A 1 205 ? 3.045 2.613 12.731 1.00 86.62 205 ASN A C 1
ATOM 1655 O O . ASN A 1 205 ? 2.588 3.464 13.495 1.00 86.62 205 ASN A O 1
ATOM 1659 N N . ALA A 1 206 ? 3.050 2.779 11.416 1.00 79.19 206 ALA A N 1
ATOM 1660 C CA . ALA A 1 206 ? 2.586 3.996 10.789 1.00 79.19 206 ALA A CA 1
ATOM 1661 C C . ALA A 1 206 ? 1.059 4.100 10.774 1.00 79.19 206 ALA A C 1
ATOM 1663 O O . ALA A 1 206 ? 0.510 5.181 11.005 1.00 79.19 206 ALA A O 1
ATOM 1664 N N . PHE A 1 207 ? 0.364 2.978 10.572 1.00 87.44 207 PHE A N 1
ATOM 1665 C CA . PHE A 1 207 ? -1.080 2.909 10.759 1.00 87.44 207 PHE A CA 1
ATOM 1666 C C . PHE A 1 207 ? -1.470 3.333 12.179 1.00 87.44 207 PHE A C 1
ATOM 1668 O O . PHE A 1 207 ? -2.308 4.219 12.352 1.00 87.44 207 PHE A O 1
ATOM 1675 N N . VAL A 1 208 ? -0.797 2.781 13.195 1.00 88.94 208 VAL A N 1
ATOM 1676 C CA . VAL A 1 208 ? -0.996 3.161 14.601 1.00 88.94 208 VAL A CA 1
ATOM 1677 C C . VAL A 1 208 ? -0.738 4.654 14.805 1.00 88.94 208 VAL A C 1
ATOM 1679 O O . VAL A 1 208 ? -1.530 5.325 15.467 1.00 88.94 208 VAL A O 1
ATOM 1682 N N . ALA A 1 209 ? 0.330 5.199 14.218 1.00 85.25 209 ALA A N 1
ATOM 1683 C CA . ALA A 1 209 ? 0.636 6.624 14.306 1.00 85.25 209 ALA A CA 1
ATOM 1684 C C . ALA A 1 209 ? -0.490 7.499 13.726 1.00 85.25 209 ALA A C 1
ATOM 1686 O O . ALA A 1 209 ? -0.845 8.511 14.334 1.00 85.25 209 ALA A O 1
ATOM 1687 N N . GLN A 1 210 ? -1.103 7.109 12.603 1.00 83.62 210 GLN A N 1
ATOM 1688 C CA . GLN A 1 210 ? -2.261 7.841 12.081 1.00 83.62 210 GLN A CA 1
ATOM 1689 C C . GLN A 1 210 ? -3.511 7.688 12.913 1.00 83.62 210 GLN A C 1
ATOM 1691 O O . GLN A 1 210 ? -4.196 8.682 13.116 1.00 83.62 210 GLN A O 1
ATOM 1696 N N . MET A 1 211 ? -3.825 6.477 13.364 1.00 86.81 211 MET A N 1
ATOM 1697 C CA . MET A 1 211 ? -4.988 6.247 14.213 1.00 86.81 211 MET A CA 1
ATOM 1698 C C . MET A 1 211 ? -4.887 7.119 15.468 1.00 86.81 211 MET A C 1
ATOM 1700 O O . MET A 1 211 ? -5.827 7.835 15.801 1.00 86.81 211 MET A O 1
ATOM 1704 N N . ARG A 1 212 ? -3.701 7.173 16.092 1.00 88.69 212 ARG A N 1
ATOM 1705 C CA . ARG A 1 212 ? -3.411 8.073 17.220 1.00 88.69 212 ARG A CA 1
ATOM 1706 C C . ARG A 1 212 ? -3.596 9.539 16.854 1.00 88.69 212 ARG A C 1
ATOM 1708 O O . ARG A 1 212 ? -4.243 10.268 17.597 1.00 88.69 212 ARG A O 1
ATOM 1715 N N . LYS A 1 213 ? -3.069 9.977 15.708 1.00 84.31 213 LYS A N 1
ATOM 1716 C CA . LYS A 1 213 ? -3.249 11.356 15.237 1.00 84.31 213 LYS A CA 1
ATOM 1717 C C . LYS A 1 213 ? -4.727 11.693 15.007 1.00 84.31 213 LYS A C 1
ATOM 1719 O O . LYS A 1 213 ? -5.180 12.754 15.421 1.00 84.31 213 LYS A O 1
ATOM 1724 N N . ALA A 1 214 ? -5.480 10.795 14.376 1.00 84.50 214 ALA A N 1
ATOM 1725 C CA . ALA A 1 214 ? -6.913 10.951 14.152 1.00 84.50 214 ALA A CA 1
ATOM 1726 C C . ALA A 1 214 ? -7.675 11.040 15.481 1.00 84.50 214 ALA A C 1
ATOM 1728 O O . ALA A 1 214 ? -8.540 11.900 15.625 1.00 84.50 214 ALA A O 1
ATOM 1729 N N . TYR A 1 215 ? -7.301 10.217 16.464 1.00 87.44 215 TYR A N 1
ATOM 1730 C CA . TYR A 1 215 ? -7.877 10.231 17.807 1.00 87.44 215 TYR A CA 1
ATOM 1731 C C . TYR A 1 215 ? -7.597 11.532 18.549 1.00 87.44 215 TYR A C 1
ATOM 1733 O O . TYR A 1 215 ? -8.526 12.144 19.073 1.00 87.44 215 TYR A O 1
ATOM 1741 N N . ILE A 1 216 ? -6.347 12.001 18.539 1.00 86.56 216 ILE A N 1
ATOM 1742 C CA . ILE A 1 216 ? -5.976 13.291 19.133 1.00 86.56 216 ILE A CA 1
ATOM 1743 C C . ILE A 1 216 ? -6.781 14.416 18.482 1.00 86.56 216 ILE A C 1
ATOM 1745 O O . ILE A 1 216 ? -7.397 15.198 19.194 1.00 86.56 216 ILE A O 1
ATOM 1749 N N . ASN A 1 217 ? -6.854 14.463 17.149 1.00 82.62 217 ASN A N 1
ATOM 1750 C CA . ASN A 1 217 ? -7.607 15.497 16.437 1.00 82.62 217 ASN A CA 1
ATOM 1751 C C . ASN A 1 217 ? -9.109 15.464 16.760 1.00 82.62 217 ASN A C 1
ATOM 1753 O O . ASN A 1 217 ? -9.719 16.516 16.913 1.00 82.62 217 ASN A O 1
ATOM 1757 N N . ALA A 1 218 ? -9.705 14.274 16.880 1.00 82.31 218 ALA A N 1
ATOM 1758 C CA . ALA A 1 218 ? -11.108 14.125 17.261 1.00 82.31 218 ALA A CA 1
ATOM 1759 C C . ALA A 1 218 ? -11.361 14.545 18.721 1.00 82.31 218 ALA A C 1
ATOM 1761 O O . ALA A 1 218 ? -12.387 15.151 19.017 1.00 82.31 218 ALA A O 1
ATOM 1762 N N . SER A 1 219 ? -10.411 14.265 19.617 1.00 79.00 219 SER A N 1
ATOM 1763 C CA . SER A 1 219 ? -10.502 14.571 21.053 1.00 79.00 219 SER A CA 1
ATOM 1764 C C . SER A 1 219 ? -10.215 16.048 21.363 1.00 79.00 219 SER A C 1
ATOM 1766 O O . SER A 1 219 ? -10.794 16.617 22.282 1.00 79.00 219 SER A O 1
ATOM 1768 N N . MET A 1 220 ? -9.348 16.681 20.567 1.00 69.56 220 MET A N 1
ATOM 1769 C CA . MET A 1 220 ? -9.004 18.110 20.608 1.00 69.56 220 MET A CA 1
ATOM 1770 C C . MET A 1 220 ? -10.046 19.000 19.911 1.00 69.56 220 MET A C 1
ATOM 1772 O O . MET A 1 220 ? -9.870 20.216 19.864 1.00 69.56 220 MET A O 1
ATOM 1776 N N . CYS A 1 221 ? -11.146 18.435 19.401 1.00 52.56 221 CYS A N 1
ATOM 1777 C CA . CYS A 1 221 ? -12.348 19.183 19.032 1.00 52.56 221 CYS A CA 1
ATOM 1778 C C . CYS A 1 221 ? -13.387 19.143 20.175 1.00 52.56 221 CYS A C 1
ATOM 1780 O O . CYS A 1 221 ? -14.400 18.450 20.052 1.00 52.56 221 CYS A O 1
ATOM 1782 N N . PRO A 1 222 ? -13.207 19.880 21.289 1.00 49.16 222 PRO A N 1
ATOM 1783 C CA . PRO A 1 222 ? -14.247 19.985 22.295 1.00 49.16 222 PRO A CA 1
ATOM 1784 C C . PRO A 1 222 ? -15.341 20.943 21.802 1.00 49.16 222 PRO A C 1
ATOM 1786 O O . PRO A 1 222 ? -15.070 22.098 21.500 1.00 49.16 222 PRO A O 1
ATOM 1789 N N . VAL A 1 223 ? -16.584 20.456 21.712 1.00 47.16 223 VAL A N 1
ATOM 1790 C CA . VAL A 1 223 ? -17.808 21.054 22.308 1.00 47.16 223 VAL A CA 1
ATOM 1791 C C . VAL A 1 223 ? -18.084 22.572 22.084 1.00 47.16 223 VAL A C 1
ATOM 1793 O O . VAL A 1 223 ? -18.940 23.152 22.739 1.00 47.16 223 VAL A O 1
ATOM 1796 N N . GLY A 1 224 ? -17.448 23.247 21.122 1.00 43.59 224 GLY A N 1
ATOM 1797 C CA . GLY A 1 224 ? -17.613 24.692 20.882 1.00 43.59 224 GLY A CA 1
ATOM 1798 C C . GLY A 1 224 ? -18.708 25.069 19.876 1.00 43.59 224 GLY A C 1
ATOM 1799 O O . GLY A 1 224 ? -19.245 26.172 19.928 1.00 43.59 224 GLY A O 1
ATOM 1800 N N . ALA A 1 225 ? -19.096 24.157 18.981 1.00 40.38 225 ALA A N 1
ATOM 1801 C CA . ALA A 1 225 ? -20.041 24.463 17.898 1.00 40.38 225 ALA A CA 1
ATOM 1802 C C . ALA A 1 225 ? -21.524 24.245 18.263 1.00 40.38 225 ALA A C 1
ATOM 1804 O O . ALA A 1 225 ? -22.405 24.618 17.494 1.00 40.38 225 ALA A O 1
ATOM 1805 N N . ARG A 1 226 ? -21.829 23.659 19.432 1.00 40.59 226 ARG A N 1
ATOM 1806 C CA . ARG A 1 226 ? -23.211 23.316 19.833 1.00 40.59 226 ARG A CA 1
ATOM 1807 C C . ARG A 1 226 ? -23.863 24.278 20.838 1.00 40.59 226 ARG A C 1
ATOM 1809 O O . ARG A 1 226 ? -24.994 24.034 21.233 1.00 40.59 226 ARG A O 1
ATOM 1816 N N . ARG A 1 227 ? -23.200 25.380 21.226 1.00 41.41 227 ARG A N 1
ATOM 1817 C CA . ARG A 1 227 ? -23.738 26.391 22.172 1.00 41.41 227 ARG A CA 1
ATOM 1818 C C . ARG A 1 227 ? -24.008 27.789 21.586 1.00 41.41 227 ARG A C 1
ATOM 1820 O O . ARG A 1 227 ? -24.327 28.699 22.339 1.00 41.41 227 ARG A O 1
ATOM 1827 N N . ARG A 1 228 ? -23.956 27.971 20.261 1.00 39.03 228 ARG A N 1
ATOM 1828 C CA . ARG A 1 228 ? -24.421 29.200 19.575 1.00 39.03 228 ARG A CA 1
ATOM 1829 C C . ARG A 1 228 ? -25.515 28.895 18.545 1.00 39.03 228 ARG A C 1
ATOM 1831 O O . ARG A 1 228 ? -25.404 29.235 17.377 1.00 39.03 228 ARG A O 1
ATOM 1838 N N . ARG A 1 229 ? -26.564 28.194 18.967 1.00 40.06 229 ARG A N 1
ATOM 1839 C CA . ARG A 1 229 ? -27.842 28.131 18.242 1.00 40.06 229 ARG A CA 1
ATOM 1840 C C . ARG A 1 229 ? -28.932 27.852 19.274 1.00 40.06 229 ARG A C 1
ATOM 1842 O O . ARG A 1 229 ? -29.324 26.713 19.474 1.00 40.06 229 ARG A O 1
ATOM 1849 N N . GLY A 1 230 ? -29.275 28.879 20.045 1.00 41.81 230 GLY A N 1
ATOM 1850 C CA . GLY A 1 230 ? -30.212 28.756 21.164 1.00 41.81 230 GLY A CA 1
ATOM 1851 C C . GLY A 1 230 ? -30.213 29.974 22.083 1.00 41.81 230 GLY A C 1
ATOM 1852 O O . GLY A 1 230 ? -30.016 29.826 23.285 1.00 41.81 230 GLY A O 1
ATOM 1853 N N . ARG A 1 231 ? -30.315 31.172 21.498 1.00 39.69 231 ARG A N 1
ATOM 1854 C CA . ARG A 1 231 ? -30.889 32.386 22.102 1.00 39.69 231 ARG A CA 1
ATOM 18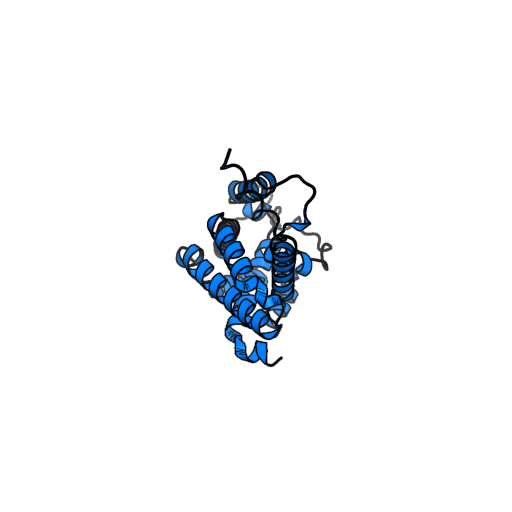55 C C . ARG A 1 231 ? -30.712 33.534 21.117 1.00 39.69 231 ARG A C 1
ATOM 1857 O O . ARG A 1 231 ? -29.631 34.104 21.046 1.00 39.69 231 ARG A O 1
ATOM 1864 N N . LEU A 1 232 ? -31.736 33.751 20.305 1.00 38.94 232 LEU A N 1
ATOM 1865 C CA . LEU A 1 232 ? -32.142 35.024 19.698 1.00 38.94 232 LEU A CA 1
ATOM 1866 C C . LEU A 1 232 ? -33.450 34.746 18.940 1.00 38.94 232 LEU A C 1
ATOM 1868 O O . LEU A 1 232 ? -33.571 34.972 17.747 1.00 38.94 232 LEU A O 1
ATOM 1872 N N . GLU A 1 233 ? -34.398 34.155 19.657 1.00 40.56 233 GLU A N 1
ATOM 1873 C CA . GLU A 1 233 ? -35.818 34.383 19.435 1.00 40.56 233 GLU A CA 1
ATOM 1874 C C . GLU A 1 233 ? -36.377 34.698 20.821 1.00 40.56 233 GLU A C 1
ATOM 1876 O O . GLU A 1 233 ? -35.926 34.104 21.805 1.00 40.56 233 GLU A O 1
ATOM 1881 N N . GLU A 1 234 ? -37.309 35.646 20.843 1.00 36.62 234 GLU A N 1
ATOM 1882 C CA . GLU A 1 234 ? -38.065 36.195 21.973 1.00 36.62 234 GLU A CA 1
ATOM 1883 C C . GLU A 1 234 ? -37.594 37.562 22.518 1.00 36.62 234 GLU A C 1
ATOM 1885 O O . GLU A 1 234 ? -36.621 37.667 23.269 1.00 36.62 234 GLU A O 1
ATOM 1890 N N . TRP A 1 235 ? -38.444 38.544 22.164 1.00 43.06 235 TRP A N 1
ATOM 1891 C CA . TRP A 1 235 ? -38.639 39.936 22.607 1.00 43.06 235 TRP A CA 1
ATOM 1892 C C . TRP A 1 235 ? -37.768 41.013 21.956 1.00 43.06 235 TRP A C 1
ATOM 1894 O O . TRP A 1 235 ? -36.647 41.288 22.436 1.00 43.06 235 TRP A O 1
#